Protein AF-A0A7C7GN44-F1 (afdb_monomer_lite)

Foldseek 3Di:
DVVVVVVVVVVVVLVVVVVVVVVVVVVVVVVVPPDDDDDPQQPVRVVCVVCVVLQVVLVVSQQPWDDDPPPDTFRPVLVVLLVLLQVLCVVVVNCCVVCVVVLVCQLVCVVPDPPDPFQFDDASVLLVLLLLVQQDAPCLVVLVVVLCVVLNLQLQVLLVVLLSSLSSLQLVQLLLQQVQWDQDPVSHIFGWQLRCLQPVLVVVDDVSNVVSNVVSVVLVVSVVSCCVHVRPPVRLVSVLCVQCVVQPNCPHPCNSVSVVSVVVVCVVVVVQPVVPSNSSSVVSSPPVVVVVVVVVVVVVVVCVVVVVCVVVSVVRNVCSCQACPDPLRGNVRSNSSSSVSSCSNSVRNSTPSSRSSSRHRDPRSSSD

Radius of gyration: 22.72 Å; chains: 1; bounding box: 59×62×61 Å

Structure (mmCIF, N/CA/C/O backbone):
data_AF-A0A7C7GN44-F1
#
_entry.id   AF-A0A7C7GN44-F1
#
loop_
_atom_site.group_PDB
_atom_site.id
_atom_site.type_symbol
_atom_site.label_atom_id
_atom_site.label_alt_id
_atom_site.label_comp_id
_atom_site.label_asym_id
_atom_site.label_entity_id
_atom_site.label_seq_id
_atom_site.pdbx_PDB_ins_code
_atom_site.Cartn_x
_atom_site.Cartn_y
_atom_site.Cartn_z
_atom_site.occupancy
_atom_site.B_iso_or_equiv
_atom_site.auth_seq_id
_atom_site.auth_comp_id
_atom_site.auth_asym_id
_atom_site.auth_atom_id
_atom_site.pdbx_PDB_model_num
ATOM 1 N N . MET A 1 1 ? -31.649 3.978 -16.253 1.00 40.19 1 MET A N 1
ATOM 2 C CA . MET A 1 1 ? -32.204 2.604 -16.303 1.00 40.19 1 MET A CA 1
ATOM 3 C C . MET A 1 1 ? -31.398 1.626 -17.181 1.00 40.19 1 MET A C 1
ATOM 5 O O . MET A 1 1 ? -31.503 0.434 -16.956 1.00 40.19 1 MET A O 1
ATOM 9 N N . SER A 1 2 ? -30.536 2.088 -18.106 1.00 43.53 2 SER A N 1
ATOM 10 C CA . SER A 1 2 ? -29.735 1.227 -19.014 1.00 43.53 2 SER A CA 1
ATOM 11 C C . SER A 1 2 ? -28.465 0.598 -18.393 1.00 43.53 2 SER A C 1
ATOM 13 O O . SER A 1 2 ? -28.102 -0.522 -18.731 1.00 43.53 2 SER A O 1
ATOM 15 N N . ILE A 1 3 ? -27.813 1.265 -17.431 1.00 35.34 3 ILE A N 1
ATOM 16 C CA . ILE A 1 3 ? -26.562 0.774 -16.810 1.00 35.34 3 ILE A CA 1
ATOM 17 C C . ILE A 1 3 ? -26.829 -0.309 -15.751 1.00 35.34 3 ILE A C 1
ATOM 19 O O . ILE A 1 3 ? -26.129 -1.312 -15.704 1.00 35.34 3 ILE A O 1
ATOM 23 N N . ILE A 1 4 ? -27.892 -0.162 -14.952 1.00 35.38 4 ILE A N 1
ATOM 24 C CA . ILE A 1 4 ? -28.262 -1.139 -13.913 1.00 35.38 4 ILE A CA 1
ATOM 25 C C . ILE A 1 4 ? -28.613 -2.494 -14.549 1.00 35.38 4 ILE A C 1
ATOM 27 O O . ILE A 1 4 ? -28.083 -3.507 -14.111 1.00 35.38 4 ILE A O 1
ATOM 31 N N . ASN A 1 5 ? -29.369 -2.507 -15.655 1.00 33.41 5 ASN A N 1
ATOM 32 C CA . ASN A 1 5 ? -29.713 -3.739 -16.380 1.00 33.41 5 ASN A CA 1
ATOM 33 C C . ASN A 1 5 ? -28.516 -4.417 -17.078 1.00 33.41 5 ASN A C 1
ATOM 35 O O . ASN A 1 5 ? -28.623 -5.582 -17.446 1.00 33.41 5 ASN A O 1
ATOM 39 N N . LYS A 1 6 ? -27.379 -3.722 -17.246 1.00 37.94 6 LYS A N 1
ATOM 40 C CA . LYS A 1 6 ? -26.124 -4.307 -17.753 1.00 37.94 6 LYS A CA 1
ATOM 41 C C . LYS A 1 6 ? -25.182 -4.781 -16.639 1.00 37.94 6 LYS A C 1
ATOM 43 O O . LYS A 1 6 ? -24.391 -5.684 -16.873 1.00 37.94 6 LYS A O 1
ATOM 48 N N . ILE A 1 7 ? -25.283 -4.218 -15.433 1.00 38.84 7 ILE A N 1
ATOM 49 C CA . ILE A 1 7 ? -24.457 -4.599 -14.272 1.00 38.84 7 ILE A CA 1
ATOM 50 C C . ILE A 1 7 ? -25.000 -5.856 -13.585 1.00 38.84 7 ILE A C 1
ATOM 52 O O . ILE A 1 7 ? -24.220 -6.692 -13.139 1.00 38.84 7 ILE A O 1
ATOM 56 N N . THR A 1 8 ? -26.323 -6.029 -13.528 1.00 36.66 8 THR A N 1
ATOM 57 C CA . THR A 1 8 ? -26.954 -7.211 -12.920 1.00 36.66 8 THR A CA 1
ATOM 58 C C . THR A 1 8 ? -26.452 -8.543 -13.506 1.00 36.66 8 THR A C 1
ATOM 60 O O . THR A 1 8 ? -26.056 -9.393 -12.714 1.00 36.66 8 THR A O 1
ATOM 63 N N . PRO A 1 9 ? -26.370 -8.752 -14.836 1.00 35.50 9 PRO A N 1
ATOM 64 C CA . PRO A 1 9 ? -25.863 -10.014 -15.381 1.00 35.50 9 PRO A CA 1
ATOM 65 C C . PRO A 1 9 ? -24.370 -10.250 -15.105 1.00 35.50 9 PRO A C 1
ATOM 67 O O . PRO A 1 9 ? -23.991 -11.387 -14.862 1.00 35.50 9 PRO A O 1
ATOM 70 N N . VAL A 1 10 ? -23.532 -9.207 -15.054 1.00 39.28 10 VAL A N 1
ATOM 71 C CA . VAL A 1 10 ? -22.099 -9.332 -14.702 1.00 39.28 10 VAL A CA 1
ATOM 72 C C . VAL A 1 10 ? -21.925 -9.697 -13.223 1.00 39.28 10 VAL A C 1
ATOM 74 O O . VAL A 1 10 ? -21.100 -10.534 -12.872 1.00 39.28 10 VAL A O 1
ATOM 77 N N . PHE A 1 11 ? -22.755 -9.113 -12.358 1.00 39.09 11 PHE A N 1
ATOM 78 C CA . PHE A 1 11 ? -22.796 -9.411 -10.928 1.00 39.09 11 PHE A CA 1
ATOM 79 C C . PHE A 1 11 ? -23.249 -10.855 -10.648 1.00 39.09 11 PHE A C 1
ATOM 81 O O . PHE A 1 11 ? -22.653 -11.543 -9.822 1.00 39.09 11 PHE A O 1
ATOM 88 N N . PHE A 1 12 ? -24.260 -11.343 -11.375 1.00 42.28 12 PHE A N 1
ATOM 89 C CA . PHE A 1 12 ? -24.691 -12.741 -11.292 1.00 42.28 12 PHE A CA 1
ATOM 90 C C . PHE A 1 12 ? -23.688 -13.706 -11.934 1.00 42.28 12 PHE A C 1
ATOM 92 O O . PHE A 1 12 ? -23.496 -14.789 -11.393 1.00 42.28 12 PHE A O 1
ATOM 99 N N . ALA A 1 13 ? -23.004 -13.316 -13.014 1.00 38.00 13 ALA A N 1
ATOM 100 C CA . ALA A 1 13 ? -21.953 -14.121 -13.637 1.00 38.00 13 ALA A CA 1
ATOM 101 C C . ALA A 1 13 ? -20.745 -14.320 -12.708 1.00 38.00 13 ALA A C 1
ATOM 103 O O . ALA A 1 13 ? -20.242 -15.432 -12.624 1.00 38.00 13 ALA A O 1
ATOM 104 N N . LEU A 1 14 ? -20.342 -13.287 -11.954 1.00 38.91 14 LEU A N 1
ATOM 105 C CA . LEU A 1 14 ? -19.298 -13.374 -10.920 1.00 38.91 14 LEU A CA 1
ATOM 106 C C . LEU A 1 14 ? -19.697 -14.280 -9.744 1.00 38.91 14 LEU A C 1
ATOM 108 O O . LEU A 1 14 ? -18.862 -14.995 -9.200 1.00 38.91 14 LEU A O 1
ATOM 112 N N . MET A 1 15 ? -20.975 -14.283 -9.350 1.00 42.16 15 MET A N 1
ATOM 113 C CA . MET A 1 15 ? -21.467 -15.225 -8.336 1.00 42.16 15 MET A CA 1
ATOM 114 C C . MET A 1 15 ? -21.546 -16.661 -8.867 1.00 42.16 15 MET A C 1
ATOM 116 O O . MET A 1 15 ? -21.217 -17.596 -8.141 1.00 42.16 15 MET A O 1
ATOM 120 N N . PHE A 1 16 ? -21.964 -16.845 -10.122 1.00 41.47 16 PHE A N 1
ATOM 121 C CA . PHE A 1 16 ? -22.055 -18.166 -10.745 1.00 41.47 16 PHE A CA 1
ATOM 122 C C . PHE A 1 16 ? -20.679 -18.764 -11.039 1.00 41.47 16 PHE A C 1
ATOM 124 O O . PHE A 1 16 ? -20.51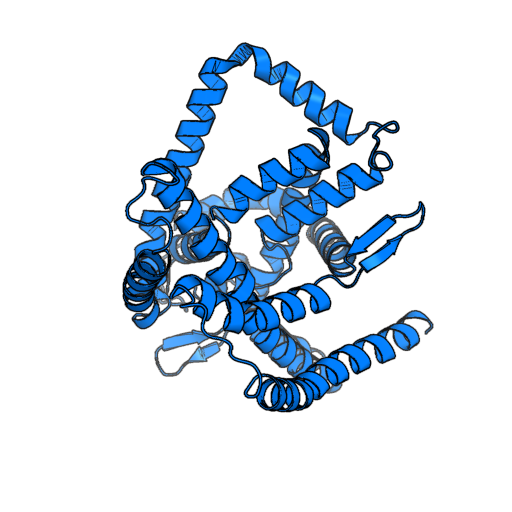0 -19.964 -10.867 1.00 41.47 16 PHE A O 1
ATOM 131 N N . SER A 1 17 ? -19.685 -17.953 -11.413 1.00 39.44 17 SER A N 1
ATOM 132 C CA . SER A 1 17 ? -18.311 -18.422 -11.606 1.00 39.44 17 SER A CA 1
ATOM 133 C C . SER A 1 17 ? -17.655 -18.838 -10.287 1.00 39.44 17 SER A C 1
ATOM 135 O O . SER A 1 17 ? -16.973 -19.857 -10.260 1.00 39.44 17 SER A O 1
ATOM 137 N N . LEU A 1 18 ? -17.940 -18.145 -9.175 1.00 36.34 18 LEU A N 1
ATOM 138 C CA . LEU A 1 18 ? -17.506 -18.569 -7.836 1.00 36.34 18 LEU A CA 1
ATOM 139 C C . LEU A 1 18 ? -18.189 -19.860 -7.345 1.00 36.34 18 LEU A C 1
ATOM 141 O O . LEU A 1 18 ? -17.570 -20.618 -6.604 1.00 36.34 18 LEU A O 1
ATOM 145 N N . LEU A 1 19 ? -19.442 -20.128 -7.734 1.00 37.81 19 LEU A N 1
ATOM 146 C CA . LEU A 1 19 ? -20.124 -21.397 -7.421 1.00 37.81 19 LEU A CA 1
ATOM 147 C C . LEU A 1 19 ? -19.726 -22.542 -8.368 1.00 37.81 19 LEU A C 1
ATOM 149 O O . LEU A 1 19 ? -19.652 -23.689 -7.938 1.00 37.81 19 LEU A O 1
ATOM 153 N N . ALA A 1 20 ? -19.435 -22.251 -9.636 1.00 36.69 20 ALA A N 1
ATOM 154 C CA . ALA A 1 20 ? -18.878 -23.224 -10.577 1.00 36.69 20 ALA A CA 1
ATOM 155 C C . ALA A 1 20 ? -17.452 -23.648 -10.176 1.00 36.69 20 ALA A C 1
ATOM 157 O O . ALA A 1 20 ? -17.034 -24.766 -10.454 1.00 36.69 20 ALA A O 1
ATOM 158 N N . PHE A 1 21 ? -16.734 -22.786 -9.450 1.00 37.69 21 PHE A N 1
ATOM 159 C CA . PHE A 1 21 ? -15.394 -23.043 -8.926 1.00 37.69 21 PHE A CA 1
ATOM 160 C C . PHE A 1 21 ? -15.330 -24.208 -7.926 1.00 37.69 21 PHE A C 1
ATOM 162 O O . PHE A 1 21 ? -14.347 -24.940 -7.892 1.00 37.69 21 PHE A O 1
ATOM 169 N N . THR A 1 22 ? -16.375 -24.421 -7.119 1.00 37.06 22 THR A N 1
ATOM 170 C CA . THR A 1 22 ? -16.390 -25.530 -6.146 1.00 37.06 22 THR A CA 1
ATOM 171 C C . THR A 1 22 ? -16.690 -26.878 -6.795 1.00 37.06 22 THR A C 1
ATOM 173 O O . THR A 1 22 ? -16.320 -27.914 -6.248 1.00 37.06 22 THR A O 1
ATOM 176 N N . THR A 1 23 ? -17.334 -26.871 -7.965 1.00 34.66 23 THR A N 1
ATOM 177 C CA . THR A 1 23 ? -17.690 -28.079 -8.722 1.00 34.66 23 THR A CA 1
ATOM 178 C C . THR A 1 23 ? -16.580 -28.476 -9.695 1.00 34.66 23 THR A C 1
ATOM 180 O O . THR A 1 23 ? -16.173 -29.636 -9.694 1.00 34.66 23 THR A O 1
ATOM 183 N N . SER A 1 24 ? -15.977 -27.521 -10.411 1.00 36.62 24 SER A N 1
ATOM 184 C CA . SER A 1 24 ? -14.860 -27.795 -11.327 1.00 36.62 24 SER A CA 1
ATOM 185 C C . SER A 1 24 ? -13.547 -28.141 -10.615 1.00 36.62 24 SER A C 1
ATOM 187 O O . SER A 1 24 ? -12.785 -28.967 -11.111 1.00 36.62 24 SER A O 1
ATOM 189 N N . ALA A 1 25 ? -13.295 -27.588 -9.420 1.00 34.47 25 ALA A N 1
ATOM 190 C CA . ALA A 1 25 ? -12.138 -27.969 -8.605 1.00 34.47 25 ALA A CA 1
ATOM 191 C C . ALA A 1 25 ? -12.210 -29.432 -8.125 1.00 34.47 25 ALA A C 1
ATOM 193 O O . ALA A 1 25 ? -11.176 -30.069 -7.948 1.00 34.47 25 ALA A O 1
ATOM 194 N N . SER A 1 26 ? -13.418 -29.984 -7.954 1.00 35.16 26 SER A N 1
ATOM 195 C CA . SER A 1 26 ? -13.623 -31.398 -7.606 1.00 35.16 26 SER A CA 1
ATOM 196 C C . SER A 1 26 ? -13.402 -32.334 -8.804 1.00 35.16 26 SER A C 1
ATOM 198 O O . SER A 1 26 ? -12.911 -33.452 -8.631 1.00 35.16 26 SER A O 1
ATOM 200 N N . GLU A 1 27 ? -13.757 -31.897 -10.014 1.00 34.72 27 GLU A N 1
ATOM 201 C CA . GLU A 1 27 ? -13.586 -32.668 -11.257 1.00 34.72 27 GLU A CA 1
ATOM 202 C C . GLU A 1 27 ? -12.130 -32.644 -11.755 1.00 34.72 27 GLU A C 1
ATOM 204 O O . GLU A 1 27 ? -11.593 -33.676 -12.152 1.00 34.72 27 GLU A O 1
ATOM 209 N N . ALA A 1 28 ? -11.432 -31.510 -11.630 1.00 36.00 28 ALA A N 1
ATOM 210 C CA . ALA A 1 28 ? -10.008 -31.414 -11.964 1.00 36.00 28 ALA A CA 1
ATOM 211 C C . ALA A 1 28 ? -9.128 -32.296 -11.052 1.00 36.00 28 ALA A C 1
ATOM 213 O O . ALA A 1 28 ? -8.169 -32.910 -11.516 1.00 36.00 28 ALA A O 1
ATOM 214 N N . LEU A 1 29 ? -9.496 -32.432 -9.769 1.00 36.59 29 LEU A N 1
ATOM 215 C CA . LEU A 1 29 ? -8.776 -33.275 -8.806 1.00 36.59 29 LEU A CA 1
ATOM 216 C C . LEU A 1 29 ? -8.880 -34.778 -9.127 1.00 36.59 29 LEU A C 1
ATOM 218 O O . LEU A 1 29 ? -7.994 -35.551 -8.766 1.00 36.59 29 LEU A O 1
ATOM 222 N N . SER A 1 30 ? -9.957 -35.203 -9.797 1.00 37.25 30 SER A N 1
ATOM 223 C CA . SER A 1 30 ? -10.204 -36.616 -10.115 1.00 37.25 30 SER A CA 1
ATOM 224 C C . SER A 1 30 ? -9.547 -37.060 -11.426 1.00 37.25 30 SER A C 1
ATOM 226 O O . SER A 1 30 ? -9.179 -38.225 -11.543 1.00 37.25 30 SER A O 1
ATOM 228 N N . GLN A 1 31 ? -9.308 -36.146 -12.372 1.00 36.28 31 GLN A N 1
ATOM 229 C CA . GLN A 1 31 ? -8.695 -36.466 -13.670 1.00 36.28 31 GLN A CA 1
ATOM 230 C C . GLN A 1 31 ? -7.156 -36.479 -13.661 1.00 36.28 31 GLN A C 1
ATOM 232 O O . GLN A 1 31 ? -6.540 -37.132 -14.499 1.00 36.28 31 GLN A O 1
ATOM 237 N N . GLN A 1 32 ? -6.516 -35.807 -12.701 1.00 38.44 32 GLN A N 1
ATOM 238 C CA . GLN A 1 32 ? -5.053 -35.656 -12.655 1.00 38.44 32 GLN A CA 1
ATOM 239 C C . GLN A 1 32 ? -4.325 -36.810 -11.931 1.00 38.44 32 GLN A C 1
ATOM 241 O O . GLN A 1 32 ? -3.100 -36.825 -11.860 1.00 38.44 32 GLN A O 1
ATOM 246 N N . THR A 1 33 ? -5.070 -37.796 -11.413 1.00 36.47 33 THR A N 1
ATOM 247 C CA . THR A 1 33 ? -4.513 -38.965 -10.702 1.00 36.47 33 THR A CA 1
ATOM 248 C C . THR A 1 33 ? -4.050 -40.086 -11.656 1.00 36.47 33 THR A C 1
ATOM 250 O O . THR A 1 33 ? -3.307 -40.965 -11.232 1.00 36.47 33 THR A O 1
ATOM 253 N N . GLU A 1 34 ? -4.420 -40.067 -12.946 1.00 34.84 34 GLU A N 1
ATOM 254 C CA . GLU A 1 34 ? -4.183 -41.201 -13.867 1.00 34.84 34 GLU A CA 1
ATOM 255 C C . GLU A 1 34 ? -2.941 -41.111 -14.777 1.00 34.84 34 GLU A C 1
ATOM 257 O O . GLU A 1 34 ? -2.638 -42.085 -15.463 1.00 34.84 34 GLU A O 1
ATOM 262 N N . SER A 1 35 ? -2.163 -40.023 -14.777 1.00 33.69 35 SER A N 1
ATOM 263 C CA . SER A 1 35 ? -0.959 -39.931 -15.625 1.00 33.69 35 SER A CA 1
ATOM 264 C C . SER A 1 35 ? 0.255 -39.392 -14.866 1.00 33.69 35 SER A C 1
ATOM 266 O O . SER A 1 35 ? 0.525 -38.191 -14.880 1.00 33.69 35 SER A O 1
ATOM 268 N N . ILE A 1 36 ? 0.995 -40.282 -14.204 1.00 40.34 36 ILE A N 1
ATOM 269 C CA . ILE A 1 36 ? 2.307 -39.978 -13.619 1.00 40.34 36 ILE A CA 1
ATOM 270 C C . ILE A 1 36 ? 3.324 -40.953 -14.219 1.00 40.34 36 ILE A C 1
ATOM 272 O O . ILE A 1 36 ? 3.467 -42.072 -13.735 1.00 40.34 36 ILE A O 1
ATOM 276 N N . ASP A 1 37 ? 4.023 -40.518 -15.268 1.00 36.72 37 ASP A N 1
ATOM 277 C CA . ASP A 1 37 ? 5.322 -41.087 -15.636 1.00 36.72 37 ASP A CA 1
ATOM 278 C C . ASP A 1 37 ? 6.408 -40.445 -14.751 1.00 36.72 37 ASP A C 1
ATOM 280 O O . ASP A 1 37 ? 6.394 -39.236 -14.500 1.00 36.72 37 ASP A O 1
ATOM 284 N N . GLU A 1 38 ? 7.334 -41.269 -14.248 1.00 40.25 38 GLU A N 1
ATOM 285 C CA . GLU A 1 38 ? 8.414 -40.902 -13.321 1.00 40.25 38 GLU A CA 1
ATOM 286 C C . GLU A 1 38 ? 9.407 -39.893 -13.929 1.00 40.25 38 GLU A C 1
ATOM 288 O O . GLU A 1 38 ? 10.463 -40.244 -14.454 1.00 40.25 38 GLU A O 1
ATOM 293 N N . VAL A 1 39 ? 9.121 -38.603 -13.770 1.00 43.91 39 VAL A N 1
ATOM 294 C CA . VAL A 1 39 ? 10.162 -37.588 -13.580 1.00 43.91 39 VAL A CA 1
ATOM 295 C C . VAL A 1 39 ? 10.184 -37.293 -12.087 1.00 43.91 39 VAL A C 1
ATOM 297 O O . VAL A 1 39 ? 9.150 -36.960 -11.507 1.00 43.91 39 VAL A O 1
ATOM 300 N N . VAL A 1 40 ? 11.342 -37.442 -11.438 1.00 46.69 40 VAL A N 1
ATOM 301 C CA . VAL A 1 40 ? 11.523 -37.025 -10.039 1.00 46.69 40 VAL A CA 1
ATOM 302 C C . VAL A 1 40 ? 11.395 -35.502 -9.997 1.00 46.69 40 VAL A C 1
ATOM 304 O O . VAL A 1 40 ? 12.377 -34.781 -10.146 1.00 46.69 40 VAL A O 1
ATOM 307 N N . LEU A 1 41 ? 10.160 -35.019 -9.868 1.00 54.44 41 LEU A N 1
ATOM 308 C CA . LEU A 1 41 ? 9.839 -33.606 -9.724 1.00 54.44 41 LEU A CA 1
ATOM 309 C C . LEU A 1 41 ? 10.577 -33.072 -8.497 1.00 54.44 41 LEU A C 1
ATOM 311 O O . LEU A 1 41 ? 10.505 -33.672 -7.414 1.00 54.44 41 LEU A O 1
ATOM 315 N N . SER A 1 42 ? 11.274 -31.945 -8.653 1.00 71.56 42 SER A N 1
ATOM 316 C CA . SER A 1 42 ? 11.828 -31.250 -7.497 1.00 71.56 42 SER A CA 1
ATOM 317 C C . SER A 1 42 ? 10.685 -30.853 -6.556 1.00 71.56 42 SER A C 1
ATOM 319 O O . SER A 1 42 ? 9.521 -30.760 -6.955 1.00 71.56 42 SER A O 1
ATOM 321 N N . ILE A 1 43 ? 10.988 -30.649 -5.272 1.00 75.88 43 ILE A N 1
ATOM 322 C CA . ILE A 1 43 ? 9.968 -30.202 -4.308 1.00 75.88 43 ILE A CA 1
ATOM 323 C C . ILE A 1 43 ? 9.316 -28.899 -4.800 1.00 75.88 43 ILE A C 1
ATOM 325 O O . ILE A 1 43 ? 8.103 -28.749 -4.667 1.00 75.88 43 ILE A O 1
ATOM 329 N N . ASP A 1 44 ? 10.098 -28.020 -5.432 1.00 73.12 44 ASP A N 1
ATOM 330 C CA . ASP A 1 44 ? 9.618 -26.776 -6.031 1.00 73.12 44 ASP A CA 1
ATOM 331 C C . ASP A 1 44 ? 8.633 -27.053 -7.190 1.00 73.12 44 ASP A C 1
ATOM 333 O O . ASP A 1 44 ? 7.538 -26.493 -7.189 1.00 73.12 44 ASP A O 1
ATOM 337 N N . ASP A 1 45 ? 8.940 -27.986 -8.104 1.00 75.56 45 ASP A N 1
ATOM 338 C CA . ASP A 1 45 ? 8.044 -28.347 -9.224 1.00 75.56 45 ASP A CA 1
ATOM 339 C C . ASP A 1 45 ? 6.719 -28.948 -8.734 1.00 75.56 45 ASP A C 1
ATOM 341 O O . ASP A 1 45 ? 5.643 -28.675 -9.274 1.00 75.56 45 ASP A O 1
ATOM 345 N N . ARG A 1 46 ? 6.776 -29.758 -7.668 1.00 75.12 46 ARG A N 1
ATOM 346 C CA . ARG A 1 46 ? 5.567 -30.305 -7.040 1.00 75.12 46 ARG A CA 1
ATOM 347 C C . ARG A 1 46 ? 4.721 -29.189 -6.444 1.00 75.12 46 ARG A C 1
ATOM 349 O O . ARG A 1 46 ? 3.515 -29.196 -6.656 1.00 75.12 46 ARG A O 1
ATOM 356 N N . ILE A 1 47 ? 5.324 -28.244 -5.722 1.00 72.56 47 ILE A N 1
ATOM 357 C CA . ILE A 1 47 ? 4.601 -27.105 -5.137 1.00 72.56 47 ILE A CA 1
ATOM 358 C C . ILE A 1 47 ? 3.955 -26.253 -6.235 1.00 72.56 47 ILE A C 1
ATOM 360 O O . ILE A 1 47 ? 2.771 -25.931 -6.118 1.00 72.56 47 ILE A O 1
ATOM 364 N N . GLU A 1 48 ? 4.688 -25.937 -7.304 1.00 74.44 48 GLU A N 1
ATOM 365 C CA . GLU A 1 48 ? 4.175 -25.118 -8.406 1.00 74.44 48 GLU A CA 1
ATOM 366 C C . GLU A 1 48 ? 2.934 -25.758 -9.044 1.00 74.44 48 GLU A C 1
ATOM 368 O O . GLU A 1 48 ? 1.907 -25.096 -9.182 1.00 74.44 48 GLU A O 1
ATOM 373 N N . SER A 1 49 ? 2.963 -27.075 -9.291 1.00 72.56 49 SER A N 1
ATOM 374 C CA . SER A 1 49 ? 1.833 -27.805 -9.890 1.00 72.56 49 SER A CA 1
ATOM 375 C C . SER A 1 49 ? 0.520 -27.712 -9.094 1.00 72.56 49 SER A C 1
ATOM 377 O O . SER A 1 49 ? -0.563 -27.732 -9.680 1.00 72.56 49 SER A O 1
ATOM 379 N N . TYR A 1 50 ? 0.593 -27.559 -7.765 1.00 73.44 50 TYR A N 1
ATOM 380 C CA . TYR A 1 50 ? -0.587 -27.369 -6.914 1.00 73.44 50 TYR A CA 1
ATOM 381 C C . TYR A 1 50 ? -1.045 -25.905 -6.842 1.00 73.44 50 TYR A C 1
ATOM 383 O O . TYR A 1 50 ? -2.227 -25.640 -6.617 1.00 73.44 50 TYR A O 1
ATOM 391 N N . MET A 1 51 ? -0.127 -24.949 -7.007 1.00 68.06 51 MET A N 1
ATOM 392 C CA . MET A 1 51 ? -0.389 -23.520 -6.795 1.00 68.06 51 MET A CA 1
ATOM 393 C C . MET A 1 51 ? -0.746 -22.769 -8.083 1.00 68.06 51 MET A C 1
ATOM 395 O O . MET A 1 51 ? -1.466 -21.765 -8.036 1.00 68.06 51 MET A O 1
ATOM 399 N N . GLU A 1 52 ? -0.281 -23.246 -9.233 1.00 70.12 52 GLU A N 1
ATOM 400 C CA . GLU A 1 52 ? -0.510 -22.622 -10.537 1.00 70.12 52 GLU A CA 1
ATOM 401 C C . GLU A 1 52 ? -2.009 -22.531 -10.906 1.00 70.12 52 GLU A C 1
ATOM 403 O O . GLU A 1 52 ? -2.464 -21.432 -11.247 1.00 70.12 52 GLU A O 1
ATOM 408 N N . PRO A 1 53 ? -2.844 -23.583 -10.734 1.00 68.88 53 PRO A N 1
ATOM 409 C CA . PRO A 1 53 ? -4.276 -23.499 -11.041 1.00 68.88 53 PRO A CA 1
ATOM 410 C C . PRO A 1 53 ? -5.007 -22.463 -10.177 1.00 68.88 53 PRO A C 1
ATOM 412 O O . PRO A 1 53 ? -5.876 -21.736 -10.659 1.00 68.88 53 PRO A O 1
ATOM 415 N N . VAL A 1 54 ? -4.622 -22.352 -8.901 1.00 61.16 54 VAL A N 1
ATOM 416 C CA . VAL A 1 54 ? -5.180 -21.365 -7.962 1.00 61.16 54 VAL A CA 1
ATOM 417 C C . VAL A 1 54 ? -4.807 -19.948 -8.397 1.00 61.16 54 VAL A C 1
ATOM 419 O O . VAL A 1 54 ? -5.642 -19.043 -8.371 1.00 61.16 54 VAL A O 1
ATOM 422 N N . THR A 1 55 ? -3.563 -19.756 -8.835 1.00 59.59 55 THR A N 1
ATOM 423 C CA . THR A 1 55 ? -3.036 -18.451 -9.250 1.00 59.59 55 THR A CA 1
ATOM 424 C C . THR A 1 55 ? -3.706 -17.948 -10.526 1.00 59.59 55 THR A C 1
ATOM 426 O O . THR A 1 55 ? -4.126 -16.790 -10.575 1.00 59.59 55 THR A O 1
ATOM 429 N N . ASN A 1 56 ? -3.863 -18.812 -11.532 1.00 60.06 56 ASN A N 1
ATOM 430 C CA . ASN A 1 56 ? -4.431 -18.434 -12.829 1.00 60.06 56 ASN A CA 1
ATOM 431 C C . ASN A 1 56 ? -5.893 -17.983 -12.712 1.00 60.06 56 ASN A C 1
ATOM 433 O O . ASN A 1 56 ? -6.274 -16.945 -13.250 1.00 60.06 56 ASN A O 1
ATOM 437 N N . VAL A 1 57 ? -6.687 -18.673 -11.893 1.00 57.16 57 VAL A N 1
ATOM 438 C CA . VAL A 1 57 ? -8.098 -18.318 -11.669 1.00 57.16 57 VAL A CA 1
ATOM 439 C C . VAL A 1 57 ? -8.228 -16.967 -10.956 1.00 57.16 57 VAL A C 1
ATOM 441 O O . VAL A 1 57 ? -9.092 -16.156 -11.299 1.00 57.16 57 VAL A O 1
ATOM 444 N N . ILE A 1 58 ? -7.351 -16.678 -9.989 1.00 54.31 58 ILE A N 1
ATOM 445 C CA . ILE A 1 58 ? -7.334 -15.374 -9.310 1.00 54.31 58 ILE A CA 1
ATOM 446 C C . ILE A 1 58 ? -7.027 -14.247 -10.311 1.00 54.31 58 ILE A C 1
ATOM 448 O O . ILE A 1 58 ? -7.655 -13.187 -10.247 1.00 54.31 58 ILE A O 1
ATOM 452 N N . MET A 1 59 ? -6.102 -14.466 -11.250 1.00 52.25 59 MET A N 1
ATOM 453 C CA . MET A 1 59 ? -5.745 -13.465 -12.262 1.00 52.25 59 MET A CA 1
ATOM 454 C C . MET A 1 59 ? -6.892 -13.208 -13.250 1.00 52.25 59 MET A C 1
ATOM 456 O O . MET A 1 59 ? -7.222 -12.047 -13.506 1.00 52.25 59 MET A O 1
ATOM 460 N N . ASP A 1 60 ? -7.563 -14.253 -13.731 1.00 56.34 60 ASP A N 1
ATOM 461 C CA . ASP A 1 60 ? -8.639 -14.120 -14.724 1.00 56.34 60 ASP A CA 1
ATOM 462 C C . ASP A 1 60 ? -9.863 -13.360 -14.187 1.00 56.34 60 ASP A C 1
ATOM 464 O O . ASP A 1 60 ? -10.492 -12.579 -14.904 1.00 56.34 60 ASP A O 1
ATOM 468 N N . VAL A 1 61 ? -10.187 -13.521 -12.900 1.00 54.47 61 VAL A N 1
ATOM 469 C CA . VAL A 1 61 ? -11.327 -12.832 -12.269 1.00 54.47 61 VAL A CA 1
ATOM 470 C C . VAL A 1 61 ? -11.021 -11.359 -11.966 1.00 54.47 61 VAL A C 1
ATOM 472 O O . VAL A 1 61 ? -11.906 -10.506 -12.072 1.00 54.47 61 VAL A O 1
ATOM 475 N N . ILE A 1 62 ? -9.781 -11.026 -11.592 1.00 54.91 62 ILE A N 1
ATOM 476 C CA . ILE A 1 62 ? -9.394 -9.655 -11.206 1.00 54.91 62 ILE A CA 1
ATOM 477 C C . ILE A 1 62 ? -9.289 -8.727 -12.424 1.00 54.91 62 ILE A C 1
ATOM 479 O O . ILE A 1 62 ? -9.578 -7.529 -12.321 1.00 54.91 62 ILE A O 1
ATOM 483 N N . PHE A 1 63 ? -8.900 -9.256 -13.585 1.00 57.38 63 PHE A N 1
ATOM 484 C CA . PHE A 1 63 ? -8.575 -8.456 -14.766 1.00 57.38 63 PHE A CA 1
ATOM 485 C C . PHE A 1 63 ? -9.657 -8.471 -15.845 1.00 57.38 63 PHE A C 1
ATOM 487 O O . PHE A 1 63 ? -9.339 -8.453 -17.030 1.00 57.38 63 PHE A O 1
ATOM 494 N N . VAL A 1 64 ? -10.935 -8.393 -15.458 1.00 66.81 64 VAL A N 1
ATOM 495 C CA . VAL A 1 64 ? -12.004 -8.123 -16.430 1.00 66.81 64 VAL A CA 1
ATOM 496 C C . VAL A 1 64 ? -11.743 -6.770 -17.098 1.00 66.81 64 VAL A C 1
ATOM 498 O O . VAL A 1 64 ? -11.858 -5.695 -16.488 1.00 66.81 64 VAL A O 1
ATOM 501 N N . THR A 1 65 ? -11.358 -6.828 -18.367 1.00 72.75 65 THR A N 1
ATOM 502 C CA . THR A 1 65 ? -11.101 -5.664 -19.197 1.00 72.75 65 THR A CA 1
ATOM 503 C C . THR A 1 65 ? -12.377 -5.199 -19.880 1.00 72.75 65 THR A C 1
ATOM 505 O O . THR A 1 65 ? -13.284 -5.968 -20.192 1.00 72.75 65 THR A O 1
ATOM 508 N N . ILE A 1 66 ? -12.462 -3.890 -20.093 1.00 73.31 66 ILE A N 1
ATOM 509 C CA . ILE A 1 66 ? -13.484 -3.282 -20.934 1.00 73.31 66 ILE A CA 1
ATOM 510 C C . ILE A 1 66 ? -12.772 -2.653 -22.127 1.00 73.31 66 ILE A C 1
ATOM 512 O O . ILE A 1 66 ? -11.778 -1.942 -21.923 1.00 73.31 66 ILE A O 1
ATOM 516 N N . PRO A 1 67 ? -13.277 -2.864 -23.356 1.00 74.31 67 PRO A N 1
ATOM 517 C CA . PRO A 1 67 ? -12.799 -2.130 -24.508 1.00 74.31 67 PRO A CA 1
ATOM 518 C C . PRO A 1 67 ? -13.169 -0.662 -24.316 1.00 74.31 67 PRO A C 1
ATOM 520 O O . PRO A 1 67 ? -14.335 -0.263 -24.366 1.00 74.31 67 PRO A O 1
ATOM 523 N N . ILE A 1 68 ? -12.155 0.154 -24.083 1.00 65.50 68 ILE A N 1
ATOM 524 C CA . ILE A 1 68 ? -12.248 1.578 -24.367 1.00 65.50 68 ILE A CA 1
ATOM 525 C C . ILE A 1 68 ? -11.897 1.709 -25.853 1.00 65.50 68 ILE A C 1
ATOM 527 O O . ILE A 1 68 ? -11.156 0.887 -26.381 1.00 65.50 68 ILE A O 1
ATOM 531 N N . GLY A 1 69 ? -12.455 2.665 -26.591 1.00 58.72 69 GLY A N 1
ATOM 532 C CA . GLY A 1 69 ? -12.133 2.810 -28.021 1.00 58.72 69 GLY A CA 1
ATOM 533 C C . GLY A 1 69 ? -10.616 2.858 -28.313 1.00 58.72 69 GLY A C 1
ATOM 534 O O . GLY A 1 69 ? -9.791 2.920 -27.404 1.00 58.72 69 GLY A O 1
ATOM 535 N N . PHE A 1 70 ? -10.235 2.883 -29.594 1.00 59.00 70 PHE A N 1
ATOM 536 C CA . PHE A 1 70 ? -8.825 2.894 -30.041 1.00 59.00 70 PHE A CA 1
ATOM 537 C C . PHE A 1 70 ? -8.078 1.549 -29.914 1.00 59.00 70 PHE A C 1
ATOM 539 O O . PHE A 1 70 ? -6.852 1.537 -29.834 1.00 59.00 70 PHE A O 1
ATOM 546 N N . GLY A 1 71 ? -8.799 0.420 -29.915 1.00 60.53 71 GLY A N 1
ATOM 547 C CA . GLY A 1 71 ? -8.194 -0.921 -29.924 1.00 60.53 71 GLY A CA 1
ATOM 548 C C . GLY A 1 71 ? -7.500 -1.300 -28.615 1.00 60.53 71 GLY A C 1
ATOM 549 O O . GLY A 1 71 ? -6.536 -2.061 -28.637 1.00 60.53 71 GLY A O 1
ATOM 550 N N . LYS A 1 72 ? -7.947 -0.740 -27.483 1.00 65.88 72 LYS A N 1
ATOM 551 C CA . LYS A 1 72 ? -7.323 -0.947 -26.176 1.00 65.88 72 LYS A CA 1
ATOM 552 C C . LYS A 1 72 ? -8.301 -1.402 -25.115 1.00 65.88 72 LYS A C 1
ATOM 554 O O . LYS A 1 72 ? -9.460 -1.007 -25.065 1.00 65.88 72 LYS A O 1
ATOM 559 N N . GLU A 1 73 ? -7.756 -2.164 -24.189 1.00 73.31 73 GLU A N 1
ATOM 560 C CA . GLU A 1 73 ? -8.478 -2.728 -23.070 1.00 73.31 73 GLU A CA 1
ATOM 561 C C . GLU A 1 73 ? -7.993 -2.114 -21.760 1.00 73.31 73 GLU A C 1
ATOM 563 O O . GLU A 1 73 ? -6.790 -1.989 -21.518 1.00 73.31 73 GLU A O 1
ATOM 568 N N . VAL A 1 74 ? -8.938 -1.710 -20.909 1.00 75.50 74 VAL A N 1
ATOM 569 C CA . VAL A 1 74 ? -8.641 -1.187 -19.571 1.00 75.50 74 VAL A CA 1
ATOM 570 C C . VAL A 1 74 ? -9.374 -2.015 -18.530 1.00 75.50 74 VAL A C 1
ATOM 572 O O . VAL A 1 74 ? -10.570 -2.259 -18.698 1.00 75.50 74 VAL A O 1
ATOM 575 N N . PRO A 1 75 ? -8.707 -2.414 -17.431 1.00 78.94 75 PRO A N 1
ATOM 576 C CA . PRO A 1 75 ? -9.389 -3.063 -16.320 1.00 78.94 75 PRO A CA 1
ATOM 577 C C . PRO A 1 75 ? -10.509 -2.165 -15.788 1.00 78.94 75 PRO A C 1
ATOM 579 O O . PRO A 1 75 ? -10.252 -1.023 -15.400 1.00 78.94 75 PRO A O 1
ATOM 582 N N . PHE A 1 76 ? -11.743 -2.671 -15.731 1.00 80.81 76 PHE A N 1
ATOM 583 C CA . PHE A 1 76 ? -12.897 -1.894 -15.251 1.00 80.81 76 PHE A CA 1
ATOM 584 C C . PHE A 1 76 ? -12.648 -1.277 -13.869 1.00 80.81 76 PHE A C 1
ATOM 586 O O . PHE A 1 76 ? -12.961 -0.109 -13.627 1.00 80.81 76 PHE A O 1
ATOM 593 N N . VAL A 1 77 ? -12.020 -2.059 -12.988 1.00 80.69 77 VAL A N 1
ATOM 594 C CA . VAL A 1 77 ? -11.643 -1.643 -11.635 1.00 80.69 77 VAL A CA 1
ATOM 595 C C . VAL A 1 77 ? -10.810 -0.362 -11.642 1.00 80.69 77 VAL A C 1
ATOM 597 O O . VAL A 1 77 ? -11.014 0.500 -10.796 1.00 80.69 77 VAL A O 1
ATOM 600 N N . LEU A 1 78 ? -9.937 -0.171 -12.634 1.00 83.38 78 LEU A N 1
ATOM 601 C CA . LEU A 1 78 ? -9.087 1.010 -12.713 1.00 83.38 78 LEU A CA 1
ATOM 602 C C . LEU A 1 78 ? -9.898 2.278 -12.983 1.00 83.38 78 LEU A C 1
ATOM 604 O O . LEU A 1 78 ? -9.666 3.305 -12.349 1.00 83.38 78 LEU A O 1
ATOM 608 N N . ILE A 1 79 ? -10.871 2.196 -13.894 1.00 84.69 79 ILE A N 1
ATOM 609 C CA . ILE A 1 79 ? -11.778 3.308 -14.205 1.00 84.69 79 ILE A CA 1
ATOM 610 C C . ILE A 1 79 ? -12.595 3.665 -12.961 1.00 84.69 79 ILE A C 1
ATOM 612 O O . ILE A 1 79 ? -12.741 4.841 -12.629 1.00 84.69 79 ILE A O 1
ATOM 616 N N . TRP A 1 80 ? -13.092 2.651 -12.252 1.00 87.88 80 TRP A N 1
ATOM 617 C CA . TRP A 1 80 ? -13.876 2.836 -11.035 1.00 87.88 80 TRP A CA 1
ATOM 618 C C . TRP A 1 80 ? -13.067 3.491 -9.907 1.00 87.88 80 TRP A C 1
ATOM 620 O O . TRP A 1 80 ? -13.523 4.466 -9.305 1.00 87.88 80 TRP A O 1
ATOM 630 N N . LEU A 1 81 ? -11.847 3.003 -9.658 1.00 89.06 81 LEU A N 1
ATOM 631 C CA . LEU A 1 81 ? -10.936 3.561 -8.655 1.00 89.06 81 LEU A CA 1
ATOM 632 C C . LEU A 1 81 ? -10.530 4.994 -8.999 1.00 89.06 81 LEU A C 1
ATOM 634 O O . LEU A 1 81 ? -10.555 5.863 -8.128 1.00 89.06 81 LEU A O 1
ATOM 638 N N . LEU A 1 82 ? -10.222 5.264 -10.270 1.00 88.62 82 LEU A N 1
ATOM 639 C CA . LEU A 1 82 ? -9.884 6.605 -10.736 1.00 88.62 82 LEU A CA 1
ATOM 640 C C . LEU A 1 82 ? -11.048 7.576 -10.543 1.00 88.62 82 LEU A C 1
ATOM 642 O O . LEU A 1 82 ? -10.863 8.669 -10.007 1.00 88.62 82 LEU A O 1
ATOM 646 N N . PHE A 1 83 ? -12.252 7.169 -10.942 1.00 91.50 83 PHE A N 1
ATOM 647 C CA . PHE A 1 83 ? -13.448 7.977 -10.746 1.00 91.50 83 PHE A CA 1
ATOM 648 C C . PHE A 1 83 ? -13.671 8.289 -9.263 1.00 91.50 83 PHE A C 1
ATOM 650 O O . PHE A 1 83 ? -13.891 9.448 -8.914 1.00 91.50 83 PHE A O 1
ATOM 657 N N . GLY A 1 84 ? -13.559 7.283 -8.389 1.00 92.12 84 GLY A N 1
ATOM 658 C CA . GLY A 1 84 ? -13.669 7.462 -6.942 1.00 92.12 84 GLY A CA 1
ATOM 659 C C . GLY A 1 84 ? -12.619 8.428 -6.392 1.00 92.12 84 GLY A C 1
ATOM 660 O O . GLY A 1 84 ? -12.970 9.373 -5.688 1.00 92.12 84 GLY A O 1
ATOM 661 N N . ALA A 1 85 ? -11.350 8.242 -6.759 1.00 92.25 85 ALA A N 1
ATOM 662 C CA . ALA A 1 85 ? -10.249 9.103 -6.336 1.00 92.25 85 ALA A CA 1
ATOM 663 C C . ALA A 1 85 ? -10.475 10.563 -6.753 1.00 92.25 85 ALA A C 1
ATOM 665 O O . ALA A 1 85 ? -10.446 11.453 -5.907 1.00 92.25 85 ALA A O 1
ATOM 666 N N . VAL A 1 86 ? -10.805 10.802 -8.027 1.00 94.00 86 VAL A N 1
ATOM 667 C CA . VAL A 1 86 ? -11.120 12.139 -8.550 1.00 94.00 86 VAL A CA 1
ATOM 668 C C . VAL A 1 86 ? -12.316 12.742 -7.818 1.00 94.00 86 VAL A C 1
ATOM 670 O O . VAL A 1 86 ? -12.223 13.857 -7.303 1.00 94.00 86 VAL A O 1
ATOM 673 N N . PHE A 1 87 ? -13.426 12.004 -7.724 1.00 95.50 87 PHE A N 1
ATOM 674 C CA . PHE A 1 87 ? -14.633 12.458 -7.037 1.00 95.50 87 PHE A CA 1
ATOM 675 C C . PHE A 1 87 ? -14.324 12.892 -5.601 1.00 95.50 87 PHE A C 1
ATOM 677 O O . PHE A 1 87 ? -14.704 13.988 -5.190 1.00 95.50 87 PHE A O 1
ATOM 684 N N . PHE A 1 88 ? -13.592 12.069 -4.855 1.00 95.06 88 PHE A N 1
ATOM 685 C CA . PHE A 1 88 ? -13.238 12.351 -3.473 1.00 95.06 88 PHE A CA 1
ATOM 686 C C . PHE A 1 88 ? -12.263 13.516 -3.328 1.00 95.06 88 PHE A C 1
ATOM 688 O O . PHE A 1 88 ? -12.468 14.357 -2.452 1.00 95.06 88 PHE A O 1
ATOM 695 N N . THR A 1 89 ? -11.260 13.631 -4.198 1.00 94.88 89 THR A N 1
ATOM 696 C CA . THR A 1 89 ? -10.347 14.779 -4.189 1.00 94.88 89 THR A CA 1
ATOM 697 C C . THR A 1 89 ? -11.108 16.096 -4.343 1.00 94.88 89 THR A C 1
ATOM 699 O O . THR A 1 89 ? -10.881 17.024 -3.564 1.00 94.88 89 THR A O 1
ATOM 702 N N . PHE A 1 90 ? -12.056 16.180 -5.281 1.00 95.56 90 PHE A N 1
ATOM 703 C CA . PHE A 1 90 ? -12.851 17.397 -5.480 1.00 95.56 90 PHE A CA 1
ATOM 704 C C . PHE A 1 90 ? -13.898 17.611 -4.382 1.00 95.56 90 PHE A C 1
ATOM 706 O O . PHE A 1 90 ? -14.017 18.723 -3.863 1.00 95.56 90 PHE A O 1
ATOM 713 N N . TYR A 1 91 ? -14.623 16.564 -3.980 1.00 95.75 91 TYR A N 1
ATOM 714 C CA . TYR A 1 91 ? -15.654 16.652 -2.941 1.00 95.75 91 TYR A CA 1
ATOM 715 C C . TYR A 1 91 ? -15.075 17.127 -1.599 1.00 95.75 91 TYR A C 1
ATOM 717 O O . TYR A 1 91 ? -15.663 17.979 -0.932 1.00 95.75 91 TYR A O 1
ATOM 725 N N . PHE A 1 92 ? -13.885 16.639 -1.234 1.00 93.44 92 PHE A N 1
ATOM 726 C CA . PHE A 1 92 ? -13.168 17.049 -0.022 1.00 93.44 92 PHE A CA 1
ATOM 727 C C . PHE A 1 92 ? -12.212 18.231 -0.241 1.00 93.44 92 PHE A C 1
ATOM 729 O O . PHE A 1 92 ? -11.396 18.524 0.630 1.00 93.44 92 PHE A O 1
ATOM 736 N N . LYS A 1 93 ? -12.319 18.943 -1.374 1.00 94.62 93 LYS A N 1
ATOM 737 C CA . LYS A 1 93 ? -11.572 20.180 -1.661 1.00 94.62 93 LYS A CA 1
ATOM 738 C C . LYS A 1 93 ? -10.056 20.031 -1.457 1.00 94.62 93 LYS A C 1
ATOM 740 O O . LYS A 1 93 ? -9.428 20.866 -0.811 1.00 94.62 93 LYS A O 1
ATOM 745 N N . PHE A 1 94 ? -9.476 18.964 -2.010 1.00 93.25 94 PHE A N 1
ATOM 746 C CA . PHE A 1 94 ? -8.041 18.666 -1.940 1.00 93.25 94 PHE A CA 1
ATOM 747 C C . PHE A 1 94 ? -7.506 18.510 -0.502 1.00 93.25 94 PHE A C 1
ATOM 749 O O . PHE A 1 94 ? -6.391 18.938 -0.196 1.00 93.25 94 PHE A O 1
ATOM 756 N N . ILE A 1 95 ? -8.280 17.857 0.377 1.00 91.06 95 ILE A N 1
ATOM 757 C CA . ILE A 1 95 ? -7.906 17.602 1.782 1.00 91.06 95 ILE A CA 1
ATOM 758 C C . ILE A 1 95 ? -6.527 16.952 1.941 1.00 91.06 95 ILE A C 1
ATOM 760 O O . ILE A 1 95 ? -5.797 17.269 2.873 1.00 91.06 95 ILE A O 1
ATOM 764 N N . SER A 1 96 ? -6.123 16.093 1.002 1.00 88.44 96 SER A N 1
ATOM 765 C CA . SER A 1 96 ? -4.817 15.428 1.035 1.00 88.44 96 SER A CA 1
ATOM 766 C C . SER A 1 96 ? -3.637 16.403 0.928 1.00 88.44 96 SER A C 1
ATOM 768 O O . SER A 1 96 ? -2.548 16.087 1.392 1.00 88.44 96 SER A O 1
ATOM 770 N N . ILE A 1 97 ? -3.849 17.589 0.346 1.00 91.38 97 ILE A N 1
ATOM 771 C CA . ILE A 1 97 ? -2.838 18.651 0.252 1.00 91.38 97 ILE A CA 1
ATOM 772 C C . ILE A 1 97 ? -2.943 19.576 1.469 1.00 91.38 97 ILE A C 1
ATOM 774 O O . ILE A 1 97 ? -1.947 19.826 2.145 1.00 91.38 97 ILE A O 1
ATOM 778 N N . SER A 1 98 ? -4.147 20.066 1.781 1.00 90.69 98 SER A N 1
ATOM 779 C CA . SER A 1 98 ? -4.348 21.035 2.870 1.00 90.69 98 SER A CA 1
ATOM 780 C C . SER A 1 98 ? -4.138 20.432 4.265 1.00 90.69 98 SER A C 1
ATOM 782 O O . SER A 1 98 ? -3.638 21.110 5.161 1.00 90.69 98 SER A O 1
ATOM 784 N N . GLY A 1 99 ? -4.461 19.149 4.444 1.00 90.31 99 GLY A N 1
ATOM 785 C CA . GLY A 1 99 ? -4.299 18.397 5.688 1.00 90.31 99 GLY A CA 1
ATOM 786 C C . GLY A 1 99 ? -2.921 17.757 5.877 1.00 90.31 99 GLY A C 1
ATOM 787 O O . GLY A 1 99 ? -2.656 17.226 6.952 1.00 90.31 99 GLY A O 1
ATOM 788 N N . PHE A 1 100 ? -2.020 17.823 4.888 1.00 91.69 100 PHE A N 1
ATOM 789 C CA . PHE A 1 100 ? -0.750 17.081 4.911 1.00 91.69 100 PHE A CA 1
ATOM 790 C C . PHE A 1 100 ? 0.104 17.385 6.151 1.00 91.69 100 PHE A C 1
ATOM 792 O O . PHE A 1 100 ? 0.577 16.479 6.833 1.00 91.69 100 PHE A O 1
ATOM 799 N N . LYS A 1 101 ? 0.255 18.669 6.503 1.00 93.19 101 LYS A N 1
ATOM 800 C CA . LYS A 1 101 ? 1.010 19.073 7.701 1.00 93.19 101 LYS A CA 1
ATOM 801 C C . LYS A 1 101 ? 0.374 18.538 8.987 1.00 93.19 101 LYS A C 1
ATOM 803 O O . LYS A 1 101 ? 1.093 18.115 9.887 1.00 93.19 101 LYS A O 1
ATOM 808 N N . HIS A 1 102 ? -0.956 18.558 9.065 1.00 93.00 102 HIS A N 1
ATOM 809 C CA . HIS A 1 102 ? -1.684 18.036 10.218 1.00 93.00 102 HIS A CA 1
ATOM 810 C C . HIS A 1 102 ? -1.512 16.518 10.340 1.00 93.00 102 HIS A C 1
ATOM 812 O O . HIS A 1 102 ? -1.216 16.041 11.428 1.00 93.00 102 HIS A O 1
ATOM 818 N N . ALA A 1 103 ? -1.574 15.780 9.228 1.00 92.69 103 ALA A N 1
ATOM 819 C CA . ALA A 1 103 ? -1.338 14.337 9.213 1.00 92.69 103 ALA A CA 1
ATOM 820 C C . ALA A 1 103 ? 0.058 13.968 9.751 1.00 92.69 103 ALA A C 1
ATOM 822 O O . ALA A 1 103 ? 0.192 13.042 10.545 1.00 92.69 103 ALA A O 1
ATOM 823 N N . ILE A 1 104 ? 1.101 14.732 9.396 1.00 94.06 104 ILE A N 1
ATOM 824 C CA . ILE A 1 104 ? 2.448 14.532 9.958 1.00 94.06 104 ILE A CA 1
ATOM 825 C C . ILE A 1 104 ? 2.473 14.776 11.473 1.00 94.06 104 ILE A C 1
ATOM 827 O O . ILE A 1 104 ? 3.129 14.031 12.200 1.00 94.06 104 ILE A O 1
ATOM 831 N N . ASP A 1 105 ? 1.781 15.807 11.956 1.00 93.75 105 ASP A N 1
ATOM 832 C CA . ASP A 1 105 ? 1.677 16.093 13.389 1.00 93.75 105 ASP A CA 1
ATOM 833 C C . ASP A 1 105 ? 0.924 14.974 14.144 1.00 93.75 105 ASP A C 1
ATOM 835 O O . ASP A 1 105 ? 1.362 14.585 15.229 1.00 93.75 105 ASP A O 1
ATOM 839 N N . VAL A 1 106 ? -0.141 14.411 13.558 1.00 92.56 106 VAL A N 1
ATOM 840 C CA . VAL A 1 106 ? -0.875 13.252 14.108 1.00 92.56 106 VAL A CA 1
ATOM 841 C C . VAL A 1 106 ? 0.023 12.019 14.181 1.00 92.56 106 VAL A C 1
ATOM 843 O O . VAL A 1 106 ? 0.167 11.423 15.242 1.00 92.56 106 VAL A O 1
ATOM 846 N N . VAL A 1 107 ? 0.710 11.671 13.091 1.00 92.06 107 VAL A N 1
ATOM 847 C CA . VAL A 1 107 ? 1.604 10.499 13.048 1.00 92.06 107 VAL A CA 1
ATOM 848 C C . VAL A 1 107 ? 2.762 10.622 14.043 1.00 92.06 107 VAL A C 1
ATOM 850 O O . VAL A 1 107 ? 3.212 9.619 14.592 1.00 92.06 107 VAL A O 1
ATOM 853 N N . LYS A 1 108 ? 3.237 11.843 14.315 1.00 91.19 108 LYS A N 1
ATOM 854 C CA . LYS A 1 108 ? 4.255 12.113 15.346 1.00 91.19 108 LYS A CA 1
ATOM 855 C C . LYS A 1 108 ? 3.735 11.967 16.781 1.00 91.19 108 LYS A C 1
ATOM 857 O O . LYS A 1 108 ? 4.527 12.107 17.710 1.00 91.19 108 LYS A O 1
ATOM 862 N N . GLY A 1 109 ? 2.437 11.737 16.964 1.00 87.50 109 GLY A N 1
ATOM 863 C CA . GLY A 1 109 ? 1.788 11.651 18.266 1.00 87.50 109 GLY A CA 1
ATOM 864 C C . GLY A 1 109 ? 1.660 13.000 18.971 1.00 87.50 109 GLY A C 1
ATOM 865 O O . GLY A 1 109 ? 1.551 13.055 20.191 1.00 87.50 109 GLY A O 1
ATOM 866 N N . LYS A 1 110 ? 1.700 14.121 18.234 1.00 88.31 110 LYS A N 1
ATOM 867 C CA . LYS A 1 110 ? 1.623 15.470 18.826 1.00 88.31 110 LYS A CA 1
ATOM 868 C C . LYS A 1 110 ? 0.291 15.726 19.537 1.00 88.31 110 LYS A C 1
ATOM 870 O O . LYS A 1 110 ? 0.236 16.559 20.439 1.00 88.31 110 LYS A O 1
ATOM 875 N N . PHE A 1 111 ? -0.767 15.055 19.092 1.00 85.12 111 PHE A N 1
ATOM 876 C CA . PHE A 1 111 ? -2.116 15.177 19.640 1.00 85.12 111 PHE A CA 1
ATOM 877 C C . PHE A 1 111 ? -2.488 14.019 20.575 1.00 85.12 111 PHE A C 1
ATOM 879 O O . PHE A 1 111 ? -3.561 14.057 21.175 1.00 85.12 111 PHE A O 1
ATOM 886 N N . ASP A 1 112 ? -1.597 13.039 20.740 1.00 82.69 112 ASP A N 1
ATOM 887 C CA . ASP A 1 112 ? -1.818 11.887 21.604 1.00 82.69 112 ASP A CA 1
ATOM 888 C C . ASP A 1 112 ? -1.740 12.356 23.062 1.00 82.69 112 ASP A C 1
ATOM 890 O O . ASP A 1 112 ? -0.732 12.914 23.506 1.00 82.69 112 ASP A O 1
ATOM 894 N N . ASP A 1 113 ? -2.805 12.129 23.830 1.00 77.44 113 ASP A N 1
ATOM 895 C CA . ASP A 1 113 ? -2.824 12.416 25.264 1.00 77.44 113 ASP A CA 1
ATOM 896 C C . ASP A 1 113 ? -2.672 11.103 26.048 1.00 77.44 113 ASP A C 1
ATOM 898 O O . ASP A 1 113 ? -3.629 10.326 26.125 1.00 77.44 113 ASP A O 1
ATOM 902 N N . PRO A 1 114 ? -1.520 10.851 26.703 1.00 71.94 114 PRO A N 1
ATOM 903 C CA . PRO A 1 114 ? -1.290 9.625 27.469 1.00 71.94 114 PRO A CA 1
ATOM 904 C C . PRO A 1 114 ? -2.285 9.421 28.618 1.00 71.94 114 PRO A C 1
ATOM 906 O O . PRO A 1 114 ? -2.409 8.312 29.139 1.00 71.94 114 PRO A O 1
ATOM 909 N N . LYS A 1 115 ? -2.968 10.489 29.054 1.00 71.56 115 LYS A N 1
ATOM 910 C CA . LYS A 1 115 ? -3.964 10.452 30.131 1.00 71.56 115 LYS A CA 1
ATOM 911 C C . LYS A 1 115 ? -5.366 10.137 29.615 1.00 71.56 115 LYS A C 1
ATOM 913 O O . LYS A 1 115 ? -6.225 9.755 30.413 1.00 71.56 115 LYS A O 1
ATOM 918 N N . LYS A 1 116 ? -5.619 10.271 28.309 1.00 76.44 116 LYS A N 1
ATOM 919 C CA . LYS A 1 116 ? -6.891 9.880 27.698 1.00 76.44 116 LYS A CA 1
ATOM 920 C C . LYS A 1 116 ? -6.835 8.416 27.294 1.00 76.44 116 LYS A C 1
ATOM 922 O O . LYS A 1 116 ? -5.958 7.970 26.562 1.00 76.44 116 LYS A O 1
ATOM 927 N N . LYS A 1 117 ? -7.819 7.648 27.757 1.00 73.75 117 LYS A N 1
ATOM 928 C CA . LYS A 1 117 ? -7.995 6.260 27.334 1.00 73.75 117 LYS A CA 1
ATOM 929 C C . LYS A 1 117 ? -8.709 6.238 25.984 1.00 73.75 117 LYS A C 1
ATOM 931 O O . LYS A 1 117 ? -9.931 6.123 25.918 1.00 73.75 117 LYS A O 1
ATOM 936 N N . GLU A 1 118 ? -7.943 6.415 24.917 1.00 81.31 118 GLU A N 1
ATOM 937 C CA . GLU A 1 118 ? -8.461 6.344 23.552 1.00 81.31 118 GLU A CA 1
ATOM 938 C C . GLU A 1 118 ? -8.661 4.897 23.103 1.00 81.31 118 GLU A C 1
ATOM 940 O O . GLU A 1 118 ? -7.915 3.991 23.484 1.00 81.31 118 GLU A O 1
ATOM 945 N N . GLN A 1 119 ? -9.712 4.675 22.315 1.00 82.06 119 GLN A N 1
ATOM 946 C CA . GLN A 1 119 ? -10.066 3.351 21.808 1.00 82.06 119 GLN A CA 1
ATOM 947 C C . GLN A 1 119 ? -9.102 2.953 20.687 1.00 82.06 119 GLN A C 1
ATOM 949 O O . GLN A 1 119 ? -8.885 3.747 19.773 1.00 82.06 119 GLN A O 1
ATOM 954 N N . GLY A 1 120 ? -8.562 1.734 20.728 1.00 87.75 120 GLY A N 1
ATOM 955 C CA . GLY A 1 120 ? -7.604 1.234 19.740 1.00 87.75 120 GLY A CA 1
ATOM 956 C C . GLY A 1 120 ? -6.513 0.361 20.354 1.00 87.75 120 GLY A C 1
ATOM 957 O O . GLY A 1 120 ? -6.344 0.293 21.574 1.00 87.75 120 GLY A O 1
ATOM 958 N N . GLU A 1 121 ? -5.739 -0.292 19.497 1.00 91.94 121 GLU A N 1
ATOM 959 C CA . GLU A 1 121 ? -4.696 -1.238 19.893 1.00 91.94 121 GLU A CA 1
ATOM 960 C C . GLU A 1 121 ? -3.288 -0.671 19.729 1.00 91.94 121 GLU A C 1
ATOM 962 O O . GLU A 1 121 ? -2.419 -0.954 20.558 1.00 91.94 121 GLU A O 1
ATOM 967 N N . VAL A 1 122 ? -3.081 0.163 18.708 1.00 93.56 122 VAL A N 1
ATOM 968 C CA . VAL A 1 122 ? -1.762 0.640 18.264 1.00 93.56 122 VAL A CA 1
ATOM 969 C C . VAL A 1 122 ? -1.748 2.163 18.089 1.00 93.56 122 VAL A C 1
ATOM 971 O O . VAL A 1 122 ? -2.804 2.778 17.975 1.00 93.56 122 VAL A O 1
ATOM 974 N N . SER A 1 123 ? -0.574 2.799 18.114 1.00 94.50 123 SER A N 1
ATOM 975 C CA . SER A 1 123 ? -0.467 4.245 17.839 1.00 94.50 123 SER A CA 1
ATOM 976 C C . SER A 1 123 ? -0.704 4.572 16.359 1.00 94.50 123 SER A C 1
ATOM 978 O O . SER A 1 123 ? -0.618 3.686 15.508 1.00 94.50 123 SER A O 1
ATOM 980 N N . HIS A 1 124 ? -0.921 5.850 16.034 1.00 94.19 124 HIS A N 1
ATOM 981 C CA . HIS A 1 124 ? -1.018 6.333 14.648 1.00 94.19 124 HIS A CA 1
ATOM 982 C C . HIS A 1 124 ? 0.200 5.935 13.798 1.00 94.19 124 HIS A C 1
ATOM 984 O O . HIS A 1 124 ? 0.067 5.414 12.692 1.00 94.19 124 HIS A O 1
ATOM 990 N N . PHE A 1 125 ? 1.413 6.099 14.336 1.00 94.94 125 PHE A N 1
ATOM 991 C CA . PHE A 1 125 ? 2.643 5.673 13.660 1.00 94.94 125 PHE A CA 1
ATOM 992 C C . PHE A 1 125 ? 2.705 4.157 13.437 1.00 94.94 125 PHE A C 1
ATOM 994 O O . PHE A 1 125 ? 3.144 3.685 12.387 1.00 94.94 125 PHE A O 1
ATOM 1001 N N . GLN A 1 126 ? 2.257 3.377 14.416 1.00 96.06 126 GLN A N 1
ATOM 1002 C CA . GLN A 1 126 ? 2.224 1.923 14.310 1.00 96.06 126 GLN A CA 1
ATOM 1003 C C . GLN A 1 126 ? 1.190 1.441 13.289 1.00 96.06 126 GLN A C 1
ATOM 1005 O O . GLN A 1 126 ? 1.489 0.540 12.510 1.00 96.06 126 GLN A O 1
ATOM 1010 N N . ALA A 1 127 ? 0.015 2.069 13.235 1.00 95.12 127 ALA A N 1
ATOM 1011 C CA . ALA A 1 127 ? -0.984 1.805 12.207 1.00 95.12 127 ALA A CA 1
ATOM 1012 C C . ALA A 1 127 ? -0.452 2.149 10.806 1.00 95.12 127 ALA A C 1
ATOM 1014 O O . ALA A 1 127 ? -0.532 1.321 9.896 1.00 95.12 127 ALA A O 1
ATOM 1015 N N . LEU A 1 128 ? 0.189 3.317 10.656 1.00 94.88 128 LEU A N 1
ATOM 1016 C CA . LEU A 1 128 ? 0.825 3.738 9.407 1.00 94.88 128 LEU A CA 1
ATOM 1017 C C . LEU A 1 128 ? 1.919 2.760 8.963 1.00 94.88 128 LEU A C 1
ATOM 1019 O O . LEU A 1 128 ? 1.938 2.347 7.808 1.00 94.88 128 LEU A O 1
ATOM 1023 N N . THR A 1 129 ? 2.835 2.380 9.855 1.00 95.88 129 THR A N 1
ATOM 1024 C CA . THR A 1 129 ? 3.920 1.447 9.508 1.00 95.88 129 THR A CA 1
ATOM 1025 C C . THR A 1 129 ? 3.396 0.043 9.222 1.00 95.88 129 THR A C 1
ATOM 1027 O O . THR A 1 129 ? 3.891 -0.595 8.297 1.00 95.88 129 THR A O 1
ATOM 1030 N N . ALA A 1 130 ? 2.354 -0.421 9.916 1.00 94.69 130 ALA A N 1
ATOM 1031 C CA . ALA A 1 130 ? 1.690 -1.680 9.588 1.00 94.69 130 ALA A CA 1
ATOM 1032 C C . ALA A 1 130 ? 1.055 -1.636 8.184 1.00 94.69 130 ALA A C 1
ATOM 1034 O O . ALA A 1 130 ? 1.309 -2.526 7.373 1.00 94.69 130 ALA A O 1
ATOM 1035 N N . ALA A 1 131 ? 0.318 -0.574 7.842 1.00 92.56 131 ALA A N 1
ATOM 1036 C CA . ALA A 1 131 ? -0.258 -0.402 6.505 1.00 92.56 131 ALA A CA 1
ATOM 1037 C C . ALA A 1 131 ? 0.818 -0.252 5.407 1.00 92.56 131 ALA A C 1
ATOM 1039 O O . ALA A 1 131 ? 0.694 -0.807 4.312 1.00 92.56 131 ALA A O 1
ATOM 1040 N N . LEU A 1 132 ? 1.909 0.464 5.699 1.00 91.44 132 LEU A N 1
ATOM 1041 C CA . LEU A 1 132 ? 3.049 0.601 4.791 1.00 91.44 132 LEU A CA 1
ATOM 1042 C C . LEU A 1 132 ? 3.782 -0.725 4.584 1.00 91.44 132 LEU A C 1
ATOM 1044 O O . LEU A 1 132 ? 4.242 -0.978 3.478 1.00 91.44 132 LEU A O 1
ATOM 1048 N N . SER A 1 133 ? 3.850 -1.594 5.595 1.00 90.38 133 SER A N 1
ATOM 1049 C CA . SER A 1 133 ? 4.498 -2.905 5.450 1.00 90.38 133 SER A CA 1
ATOM 1050 C C . SER A 1 133 ? 3.809 -3.806 4.422 1.00 90.38 133 SER A C 1
ATOM 1052 O O . SER A 1 133 ? 4.485 -4.561 3.733 1.00 90.38 133 SER A O 1
ATOM 1054 N N . GLY A 1 134 ? 2.482 -3.697 4.282 1.00 85.50 134 GLY A N 1
ATOM 1055 C CA . GLY A 1 134 ? 1.727 -4.435 3.267 1.00 85.50 134 GLY A CA 1
ATOM 1056 C C . GLY A 1 134 ? 1.815 -3.814 1.873 1.00 85.50 134 GLY A C 1
ATOM 1057 O O . GLY A 1 134 ? 1.768 -4.527 0.878 1.00 85.50 134 GLY A O 1
ATOM 1058 N N . THR A 1 135 ? 1.984 -2.491 1.796 1.00 83.50 135 THR A N 1
ATOM 1059 C CA . THR A 1 135 ? 1.957 -1.752 0.523 1.00 83.50 135 THR A CA 1
ATOM 1060 C C . THR A 1 135 ? 3.336 -1.458 -0.052 1.00 83.50 135 THR A C 1
ATOM 1062 O O . THR A 1 135 ? 3.430 -1.130 -1.226 1.00 83.50 135 THR A O 1
ATOM 1065 N N . VAL A 1 136 ? 4.415 -1.560 0.727 1.00 83.19 136 VAL A N 1
ATOM 1066 C CA . VAL A 1 136 ? 5.792 -1.326 0.271 1.00 83.19 136 VAL A CA 1
ATOM 1067 C C . VAL A 1 136 ? 6.544 -2.652 0.252 1.00 83.19 136 VAL A C 1
ATOM 1069 O O . VAL A 1 136 ? 6.975 -3.142 1.289 1.00 83.19 136 VAL A O 1
ATOM 1072 N N . GLY A 1 137 ? 6.742 -3.215 -0.941 1.00 79.50 137 GLY A N 1
ATOM 1073 C CA . GLY A 1 137 ? 7.496 -4.459 -1.119 1.00 79.50 137 GLY A CA 1
ATOM 1074 C C . GLY A 1 137 ? 8.373 -4.477 -2.368 1.00 79.50 137 GLY A C 1
ATOM 1075 O O . GLY A 1 137 ? 8.394 -3.530 -3.157 1.00 79.50 137 GLY A O 1
ATOM 1076 N N . VAL A 1 138 ? 9.073 -5.594 -2.584 1.00 71.44 138 VAL A N 1
ATOM 1077 C CA . VAL A 1 138 ? 9.895 -5.820 -3.792 1.00 71.44 138 VAL A CA 1
ATOM 1078 C C . VAL A 1 138 ? 9.036 -5.694 -5.051 1.00 71.44 138 VAL A C 1
ATOM 1080 O O . VAL A 1 138 ? 9.457 -5.083 -6.038 1.00 71.44 138 VAL A O 1
ATOM 1083 N N . GLY A 1 139 ? 7.785 -6.165 -4.972 1.00 67.38 139 GLY A N 1
ATOM 1084 C CA . GLY A 1 139 ? 6.785 -5.985 -6.016 1.00 67.38 139 GLY A CA 1
ATOM 1085 C C . GLY A 1 139 ? 6.595 -4.523 -6.426 1.00 67.38 139 GLY A C 1
ATOM 1086 O O . GLY A 1 139 ? 6.414 -4.272 -7.617 1.00 67.38 139 GLY A O 1
ATOM 1087 N N . ASN A 1 140 ? 6.705 -3.556 -5.500 1.00 77.62 140 ASN A N 1
ATOM 1088 C CA . ASN A 1 140 ? 6.573 -2.115 -5.758 1.00 77.62 140 ASN A CA 1
ATOM 1089 C C . ASN A 1 140 ? 7.743 -1.559 -6.570 1.00 77.62 140 ASN A C 1
ATOM 1091 O O . ASN A 1 140 ? 7.519 -0.797 -7.510 1.00 77.62 140 ASN A O 1
ATOM 1095 N N . ILE A 1 141 ? 8.962 -1.985 -6.252 1.00 78.81 141 ILE A N 1
ATOM 1096 C CA . ILE A 1 141 ? 10.184 -1.539 -6.929 1.00 78.81 141 ILE A CA 1
ATOM 1097 C C . ILE A 1 141 ? 10.227 -2.122 -8.347 1.00 78.81 141 ILE A C 1
ATOM 1099 O O . ILE A 1 141 ? 10.252 -1.378 -9.330 1.00 78.81 141 ILE A O 1
ATOM 1103 N N . ALA A 1 142 ? 10.128 -3.450 -8.460 1.00 76.69 142 ALA A N 1
ATOM 1104 C CA . ALA A 1 142 ? 10.223 -4.152 -9.739 1.00 76.69 142 ALA A CA 1
ATOM 1105 C C . ALA A 1 142 ? 9.115 -3.733 -10.714 1.00 76.69 142 ALA A C 1
ATOM 1107 O O . ALA A 1 142 ? 9.366 -3.477 -11.889 1.00 76.69 142 ALA A O 1
ATOM 1108 N N . GLY A 1 143 ? 7.877 -3.596 -10.237 1.00 80.00 143 GLY A N 1
ATOM 1109 C CA . GLY A 1 143 ? 6.790 -3.237 -11.139 1.00 80.00 143 GLY A CA 1
ATOM 1110 C C . GLY A 1 143 ? 6.776 -1.761 -11.561 1.00 80.00 143 GLY A C 1
ATOM 1111 O O . GLY A 1 143 ? 6.164 -1.462 -12.581 1.00 80.00 143 GLY A O 1
ATOM 1112 N N . VAL A 1 144 ? 7.434 -0.837 -10.836 1.00 86.50 144 VAL A N 1
ATOM 1113 C CA . VAL A 1 144 ? 7.666 0.529 -11.360 1.00 86.50 144 VAL A CA 1
ATOM 1114 C C . VAL A 1 144 ? 8.613 0.442 -12.554 1.00 86.50 144 VAL A C 1
ATOM 1116 O O . VAL A 1 144 ? 8.311 1.012 -13.597 1.00 86.50 144 VAL A O 1
ATOM 1119 N N . ALA A 1 145 ? 9.699 -0.330 -12.437 1.00 86.06 145 ALA A N 1
ATOM 1120 C CA . ALA A 1 145 ? 10.631 -0.545 -13.541 1.00 86.06 145 ALA A CA 1
ATOM 1121 C C . ALA A 1 145 ? 9.920 -1.149 -14.763 1.00 86.06 145 ALA A C 1
ATOM 1123 O O . ALA A 1 145 ? 10.007 -0.585 -15.847 1.00 86.06 145 ALA A O 1
ATOM 1124 N N . ILE A 1 146 ? 9.112 -2.201 -14.576 1.00 82.69 146 ILE A N 1
ATOM 1125 C CA . ILE A 1 146 ? 8.300 -2.796 -15.655 1.00 82.69 146 ILE A CA 1
ATOM 1126 C C . ILE A 1 146 ? 7.339 -1.764 -16.265 1.00 82.69 146 ILE A C 1
ATOM 1128 O O . ILE A 1 146 ? 7.197 -1.688 -17.485 1.00 82.69 146 ILE A O 1
ATOM 1132 N N . ALA A 1 147 ? 6.678 -0.947 -15.439 1.00 84.38 147 ALA A N 1
ATOM 1133 C CA . ALA A 1 147 ? 5.751 0.066 -15.930 1.00 84.38 147 ALA A CA 1
ATOM 1134 C C . ALA A 1 147 ? 6.445 1.136 -16.779 1.00 84.38 147 ALA A C 1
ATOM 1136 O O . ALA A 1 147 ? 5.886 1.529 -17.800 1.00 84.38 147 ALA A O 1
ATOM 1137 N N . VAL A 1 148 ? 7.652 1.559 -16.398 1.00 89.06 148 VAL A N 1
ATOM 1138 C CA . VAL A 1 148 ? 8.474 2.501 -17.171 1.00 89.06 148 VAL A CA 1
ATOM 1139 C C . VAL A 1 148 ? 9.044 1.844 -18.430 1.00 89.06 148 VAL A C 1
ATOM 1141 O O . VAL A 1 148 ? 9.063 2.476 -19.480 1.00 89.06 148 VAL A O 1
ATOM 1144 N N . SER A 1 149 ? 9.449 0.572 -18.377 1.00 86.00 149 SER A N 1
ATOM 1145 C CA . SER A 1 149 ? 9.938 -0.159 -19.555 1.00 86.00 149 SER A CA 1
ATOM 1146 C C . SER A 1 149 ? 8.854 -0.349 -20.618 1.00 86.00 149 SER A C 1
ATOM 1148 O O . SER A 1 149 ? 9.140 -0.232 -21.805 1.00 86.00 149 SER A O 1
ATOM 1150 N N . ILE A 1 150 ? 7.611 -0.615 -20.201 1.00 83.19 150 ILE A N 1
ATOM 1151 C CA . ILE A 1 150 ? 6.477 -0.796 -21.117 1.00 83.19 150 ILE A CA 1
ATOM 1152 C C . ILE A 1 150 ? 5.878 0.555 -21.526 1.00 83.19 150 ILE A C 1
ATOM 1154 O O . ILE A 1 150 ? 5.637 0.793 -22.698 1.00 83.19 150 ILE A O 1
ATOM 1158 N N . GLY A 1 151 ? 5.599 1.446 -20.576 1.00 80.81 151 GLY A N 1
ATOM 1159 C CA . GLY A 1 151 ? 4.893 2.709 -20.828 1.00 80.81 151 GLY A CA 1
ATOM 1160 C C . GLY A 1 151 ? 5.795 3.889 -21.188 1.00 80.81 151 GLY A C 1
ATOM 1161 O O . GLY A 1 151 ? 5.290 4.977 -21.462 1.00 80.81 151 GLY A O 1
ATOM 1162 N N . GLY A 1 152 ? 7.112 3.700 -21.157 1.00 88.69 152 GLY A N 1
ATOM 1163 C CA . GLY A 1 152 ? 8.099 4.767 -21.263 1.00 88.69 152 GLY A CA 1
ATOM 1164 C C . GLY A 1 152 ? 8.195 5.638 -19.998 1.00 88.69 152 GLY A C 1
ATOM 1165 O O . GLY A 1 152 ? 7.421 5.481 -19.046 1.00 88.69 152 GLY A O 1
ATOM 1166 N N . PRO A 1 153 ? 9.120 6.617 -19.985 1.00 90.38 153 PRO A N 1
ATOM 1167 C CA . PRO A 1 153 ? 9.314 7.533 -18.855 1.00 90.38 153 PRO A CA 1
ATOM 1168 C C . PRO A 1 153 ? 8.045 8.300 -18.456 1.00 90.38 153 PRO A C 1
ATOM 1170 O O . PRO A 1 153 ? 7.833 8.569 -17.271 1.00 90.38 153 PRO A O 1
ATOM 1173 N N . GLY A 1 154 ? 7.167 8.585 -19.425 1.00 91.06 154 GLY A N 1
ATOM 1174 C CA . GLY A 1 154 ? 5.897 9.282 -19.223 1.00 91.06 154 GLY A CA 1
ATOM 1175 C C . GLY A 1 154 ? 4.907 8.574 -18.301 1.00 91.06 154 GLY A C 1
ATOM 1176 O O . GLY A 1 154 ? 4.091 9.234 -17.655 1.00 91.06 154 GLY A O 1
ATOM 1177 N N . ALA A 1 155 ? 4.995 7.246 -18.169 1.00 91.06 155 ALA A N 1
ATOM 1178 C CA . ALA A 1 155 ? 4.159 6.499 -17.231 1.00 91.06 155 ALA A CA 1
ATOM 1179 C C . ALA A 1 155 ? 4.396 6.967 -15.784 1.00 91.06 155 ALA A C 1
ATOM 1181 O O . ALA A 1 155 ? 3.453 7.030 -14.996 1.00 91.06 155 ALA A O 1
ATOM 1182 N N . THR A 1 156 ? 5.624 7.386 -15.458 1.00 93.00 156 THR A N 1
ATOM 1183 C CA . THR A 1 156 ? 6.006 7.913 -14.138 1.00 93.00 156 THR A CA 1
ATOM 1184 C C . THR A 1 156 ? 5.188 9.144 -13.752 1.00 93.00 156 THR A C 1
ATOM 1186 O O . THR A 1 156 ? 4.729 9.244 -12.615 1.00 93.00 156 THR A O 1
ATOM 1189 N N . PHE A 1 157 ? 4.947 10.064 -14.693 1.00 94.88 157 PHE A N 1
ATOM 1190 C CA . PHE A 1 157 ? 4.128 11.253 -14.441 1.00 94.88 157 PHE A CA 1
ATOM 1191 C C . PHE A 1 157 ? 2.710 10.858 -14.017 1.00 94.88 157 PHE A C 1
ATOM 1193 O O . PHE A 1 157 ? 2.205 11.302 -12.984 1.00 94.88 157 PHE A O 1
ATOM 1200 N N . TRP A 1 158 ? 2.084 9.961 -14.781 1.00 92.62 158 TRP A N 1
ATOM 1201 C CA . TRP A 1 158 ? 0.731 9.499 -14.493 1.00 92.62 158 TRP A CA 1
ATOM 1202 C C . TRP A 1 158 ? 0.657 8.648 -13.224 1.00 92.62 158 TRP A C 1
ATOM 1204 O O . TRP A 1 158 ? -0.345 8.723 -12.516 1.00 92.62 158 TRP A O 1
ATOM 1214 N N . MET A 1 159 ? 1.722 7.920 -12.869 1.00 92.62 159 MET A N 1
ATOM 1215 C CA . MET A 1 159 ? 1.823 7.253 -11.566 1.00 92.62 159 MET A CA 1
ATOM 1216 C C . MET A 1 159 ? 1.791 8.248 -10.402 1.00 92.62 159 MET A C 1
ATOM 1218 O O . MET A 1 159 ? 1.090 8.010 -9.418 1.00 92.62 159 MET A O 1
ATOM 1222 N N . ILE A 1 160 ? 2.513 9.369 -10.516 1.00 93.81 160 ILE A N 1
ATOM 1223 C CA . ILE A 1 160 ? 2.522 10.429 -9.498 1.00 93.81 160 ILE A CA 1
ATOM 1224 C C . ILE A 1 160 ? 1.128 11.049 -9.376 1.00 93.81 160 ILE A C 1
ATOM 1226 O O . ILE A 1 160 ? 0.595 11.135 -8.271 1.00 93.81 160 ILE A O 1
ATOM 1230 N N . VAL A 1 161 ? 0.501 11.423 -10.497 1.00 93.19 161 VAL A N 1
ATOM 1231 C CA . VAL A 1 161 ? -0.860 11.994 -10.509 1.00 93.19 161 VAL A CA 1
ATOM 1232 C C . VAL A 1 161 ? -1.870 11.030 -9.882 1.00 93.19 161 VAL A C 1
ATOM 1234 O O . VAL A 1 161 ? -2.649 11.428 -9.015 1.00 93.19 161 VAL A O 1
ATOM 1237 N N . ALA A 1 162 ? -1.830 9.755 -10.267 1.00 91.62 162 ALA A N 1
ATOM 1238 C CA . ALA A 1 162 ? -2.685 8.718 -9.702 1.00 91.62 162 ALA A CA 1
ATOM 1239 C C . ALA A 1 162 ? -2.467 8.542 -8.193 1.00 91.62 162 ALA A C 1
ATOM 1241 O O . ALA A 1 162 ? -3.433 8.405 -7.443 1.00 91.62 162 ALA A O 1
ATOM 1242 N N . GLY A 1 163 ? -1.212 8.596 -7.737 1.00 92.00 163 GLY A N 1
ATOM 1243 C CA . GLY A 1 163 ? -0.866 8.579 -6.319 1.00 92.00 163 GLY A CA 1
ATOM 1244 C C . GLY A 1 163 ? -1.461 9.758 -5.556 1.00 92.00 163 GLY A C 1
ATOM 1245 O O . GLY A 1 163 ? -2.083 9.558 -4.514 1.00 92.00 163 GLY A O 1
ATOM 1246 N N . LEU A 1 164 ? -1.335 10.970 -6.104 1.00 92.31 164 LEU A N 1
ATOM 1247 C CA . LEU A 1 164 ? -1.863 12.185 -5.486 1.00 92.31 164 LEU A CA 1
ATOM 1248 C C . LEU A 1 164 ? -3.392 12.153 -5.353 1.00 92.31 164 LEU A C 1
ATOM 1250 O O . LEU A 1 164 ? -3.920 12.480 -4.291 1.00 92.31 164 LEU A O 1
ATOM 1254 N N . LEU A 1 165 ? -4.096 11.716 -6.402 1.00 92.38 165 LEU A N 1
ATOM 1255 C CA . LEU A 1 165 ? -5.553 11.537 -6.376 1.00 92.38 165 LEU A CA 1
ATOM 1256 C C . LEU A 1 165 ? -5.962 10.422 -5.399 1.00 92.38 165 LEU A C 1
ATOM 1258 O O . LEU A 1 165 ? -6.908 10.566 -4.622 1.00 92.38 165 LEU A O 1
ATOM 1262 N N . GLY A 1 166 ? -5.209 9.320 -5.390 1.00 92.88 166 GLY A N 1
ATOM 1263 C CA . GLY A 1 166 ? -5.445 8.170 -4.522 1.00 92.88 166 GLY A CA 1
ATOM 1264 C C . GLY A 1 166 ? -5.385 8.498 -3.028 1.00 92.88 166 GLY A C 1
ATOM 1265 O O . GLY A 1 166 ? -6.100 7.875 -2.244 1.00 92.88 166 GLY A O 1
ATOM 1266 N N . MET A 1 167 ? -4.619 9.519 -2.620 1.00 93.69 167 MET A N 1
ATOM 1267 C CA . MET A 1 167 ? -4.559 9.949 -1.216 1.00 93.69 167 MET A CA 1
ATOM 1268 C C . MET A 1 167 ? -5.938 10.307 -0.647 1.00 93.69 167 MET A C 1
ATOM 1270 O O . MET A 1 167 ? -6.209 10.026 0.518 1.00 93.69 167 MET A O 1
ATOM 1274 N N . SER A 1 168 ? -6.825 10.908 -1.447 1.00 92.94 168 SER A N 1
ATOM 1275 C CA . SER A 1 168 ? -8.167 11.284 -0.980 1.00 92.94 168 SER A CA 1
ATOM 1276 C C . SER A 1 168 ? -9.076 10.066 -0.817 1.00 92.94 168 SER A C 1
ATOM 1278 O O . SER A 1 168 ? -9.839 10.003 0.144 1.00 92.94 168 SER A O 1
ATOM 1280 N N . ALA A 1 169 ? -8.967 9.078 -1.712 1.00 93.50 169 ALA A N 1
ATOM 1281 C CA . ALA A 1 169 ? -9.671 7.806 -1.559 1.00 93.50 169 ALA A CA 1
ATOM 1282 C C . ALA A 1 169 ? -9.203 7.070 -0.294 1.00 93.50 169 ALA A C 1
ATOM 1284 O O . ALA A 1 169 ? -10.036 6.639 0.503 1.00 93.50 169 ALA A O 1
ATOM 1285 N N . LYS A 1 170 ? -7.880 7.019 -0.078 1.00 93.50 170 LYS A N 1
ATOM 1286 C CA . LYS A 1 170 ? -7.257 6.367 1.081 1.00 93.50 170 LYS A CA 1
ATOM 1287 C C . LYS A 1 170 ? -7.642 7.029 2.409 1.00 93.50 170 LYS A C 1
ATOM 1289 O O . LYS A 1 170 ? -7.993 6.351 3.366 1.00 93.50 170 LYS A O 1
ATOM 1294 N N . PHE A 1 171 ? -7.668 8.359 2.439 1.00 93.94 171 PHE A N 1
ATOM 1295 C CA . PHE A 1 171 ? -8.154 9.127 3.588 1.00 93.94 171 PHE A CA 1
ATOM 1296 C C . PHE A 1 171 ? -9.579 8.713 3.990 1.00 93.94 171 PHE A C 1
ATOM 1298 O O . PHE A 1 171 ? -9.848 8.416 5.148 1.00 93.94 171 PHE A O 1
ATOM 1305 N N . ILE A 1 172 ? -10.497 8.611 3.028 1.00 94.38 172 ILE A N 1
ATOM 1306 C CA . ILE A 1 172 ? -11.902 8.305 3.327 1.00 94.38 172 ILE A CA 1
ATOM 1307 C C . ILE A 1 172 ? -12.091 6.858 3.760 1.00 94.38 172 ILE A C 1
ATOM 1309 O O . ILE A 1 172 ? -12.859 6.610 4.689 1.00 94.38 172 ILE A O 1
ATOM 1313 N N . GLU A 1 173 ? -11.436 5.897 3.104 1.00 94.50 173 GLU A N 1
ATOM 1314 C CA . GLU A 1 173 ? -11.545 4.495 3.519 1.00 94.50 173 GLU A CA 1
ATOM 1315 C C . GLU A 1 173 ? -10.994 4.294 4.937 1.00 94.50 173 GLU A C 1
ATOM 1317 O O . GLU A 1 173 ? -11.649 3.608 5.721 1.00 94.50 173 GLU A O 1
ATOM 1322 N N . CYS A 1 174 ? -9.873 4.932 5.303 1.00 94.94 174 CYS A N 1
ATOM 1323 C CA . CYS A 1 174 ? -9.308 4.874 6.655 1.00 94.94 174 CYS A CA 1
ATOM 1324 C C . CYS A 1 174 ? -10.245 5.524 7.673 1.00 94.94 174 CYS A C 1
ATOM 1326 O O . CYS A 1 174 ? -10.649 4.866 8.635 1.00 94.94 174 CYS A O 1
ATOM 1328 N N . THR A 1 175 ? -10.725 6.737 7.393 1.00 95.31 175 THR A N 1
ATOM 1329 C CA . THR A 1 175 ? -11.692 7.425 8.252 1.00 95.31 175 THR A CA 1
ATOM 1330 C C . THR A 1 175 ? -12.972 6.604 8.449 1.00 95.31 175 THR A C 1
ATOM 1332 O O . THR A 1 175 ? -13.497 6.504 9.561 1.00 95.31 175 THR A O 1
ATOM 1335 N N . LEU A 1 176 ? -13.510 5.983 7.393 1.00 95.62 176 LEU A N 1
ATOM 1336 C CA . LEU A 1 176 ? -14.684 5.110 7.502 1.00 95.62 176 LEU A CA 1
ATOM 1337 C C . LEU A 1 176 ? -14.365 3.816 8.261 1.00 95.62 176 LEU A C 1
ATOM 1339 O O . LEU A 1 176 ? -15.188 3.379 9.073 1.00 95.62 176 LEU A O 1
ATOM 1343 N N . GLY A 1 177 ? -13.188 3.231 8.034 1.00 95.62 177 GLY A N 1
ATOM 1344 C CA . GLY A 1 177 ? -12.687 2.058 8.750 1.00 95.62 177 GLY A CA 1
ATOM 1345 C C . GLY A 1 177 ? -12.649 2.300 10.253 1.00 95.62 177 GLY A C 1
ATOM 1346 O O . GLY A 1 177 ? -13.207 1.508 11.014 1.00 95.62 177 GLY A O 1
ATOM 1347 N N . THR A 1 178 ? -12.109 3.444 10.668 1.00 95.31 178 THR A N 1
ATOM 1348 C CA . THR A 1 178 ? -12.041 3.867 12.071 1.00 95.31 178 THR A CA 1
ATOM 1349 C C . THR A 1 178 ? -13.414 4.249 12.628 1.00 95.31 178 THR A C 1
ATOM 1351 O O . THR A 1 178 ? -13.747 3.912 13.762 1.00 95.31 178 THR A O 1
ATOM 1354 N N . LYS A 1 179 ? -14.273 4.892 11.829 1.00 95.69 179 LYS A N 1
ATOM 1355 C CA . LYS A 1 179 ? -15.616 5.326 12.257 1.00 95.69 179 LYS A CA 1
ATOM 1356 C C . LYS A 1 179 ? -16.585 4.173 12.518 1.00 95.69 179 LYS A C 1
ATOM 1358 O O . LYS A 1 179 ? -17.467 4.301 13.368 1.00 95.69 179 LYS A O 1
ATOM 1363 N N . TYR A 1 180 ? -16.482 3.085 11.756 1.00 95.44 180 TYR A N 1
ATOM 1364 C CA . TYR A 1 180 ? -17.418 1.954 11.816 1.00 95.44 180 TYR A CA 1
ATOM 1365 C C . TYR A 1 180 ? -16.834 0.686 12.445 1.00 95.44 180 TYR A C 1
ATOM 1367 O O . TYR A 1 180 ? -17.524 -0.341 12.471 1.00 95.44 180 TYR A O 1
ATOM 1375 N N . ARG A 1 181 ? -15.621 0.755 13.000 1.00 95.25 181 ARG A N 1
ATOM 1376 C CA . ARG A 1 181 ? -14.998 -0.354 13.728 1.00 95.25 181 ARG A CA 1
ATOM 1377 C C . ARG A 1 181 ? -15.813 -0.822 14.936 1.00 95.25 181 ARG A C 1
ATOM 1379 O O . ARG A 1 181 ? -16.679 -0.112 15.463 1.00 95.25 181 ARG A O 1
ATOM 1386 N N . ILE A 1 182 ? -15.528 -2.040 15.363 1.00 94.25 182 ILE A N 1
ATOM 1387 C CA . ILE A 1 182 ? -16.068 -2.686 16.554 1.00 94.25 182 ILE A CA 1
ATOM 1388 C C . ILE A 1 182 ? -14.914 -2.913 17.522 1.00 94.25 182 ILE A C 1
ATOM 1390 O O . ILE A 1 182 ? -13.823 -3.300 17.111 1.00 94.25 182 ILE A O 1
ATOM 1394 N N . GLN A 1 183 ? -15.175 -2.664 18.801 1.00 90.44 183 GLN A N 1
ATOM 1395 C CA . GLN A 1 183 ? -14.326 -3.156 19.874 1.00 90.44 183 GLN A CA 1
ATOM 1396 C C . GLN A 1 183 ? -14.893 -4.476 20.369 1.00 90.44 183 GLN A C 1
ATOM 1398 O O . GLN A 1 183 ? -16.062 -4.548 20.758 1.00 90.44 183 GLN A O 1
ATOM 1403 N N . ASN A 1 184 ? -14.067 -5.507 20.320 1.00 92.56 184 ASN A N 1
ATOM 1404 C CA . ASN A 1 184 ? -14.418 -6.839 20.769 1.00 92.56 184 ASN A CA 1
ATOM 1405 C C . ASN A 1 184 ? -14.267 -6.943 22.292 1.00 92.56 184 ASN A C 1
ATOM 1407 O O . ASN A 1 184 ? -13.609 -6.123 22.937 1.00 92.56 184 ASN A O 1
ATOM 1411 N N . ALA A 1 185 ? -14.886 -7.968 22.880 1.00 89.75 185 ALA A N 1
ATOM 1412 C CA . ALA A 1 185 ? -14.867 -8.180 24.329 1.00 89.75 185 ALA A CA 1
ATOM 1413 C C . ALA A 1 185 ? -13.456 -8.462 24.883 1.00 89.75 185 ALA A C 1
ATOM 1415 O O . ALA A 1 185 ? -13.185 -8.175 26.045 1.00 89.75 185 ALA A O 1
ATOM 1416 N N . ASP A 1 186 ? -12.555 -8.981 24.047 1.00 87.19 186 ASP A N 1
ATOM 1417 C CA . ASP A 1 186 ? -11.142 -9.226 24.363 1.00 87.19 186 ASP A CA 1
ATOM 1418 C C . ASP A 1 186 ? -10.257 -7.966 24.237 1.00 87.19 186 ASP A C 1
ATOM 1420 O O . ASP A 1 186 ? -9.052 -8.015 24.487 1.00 87.19 186 ASP A O 1
ATOM 1424 N N . GLY A 1 187 ? -10.846 -6.824 23.864 1.00 84.88 187 GLY A N 1
ATOM 1425 C CA . GLY A 1 187 ? -10.148 -5.559 23.652 1.00 84.88 187 GLY A CA 1
ATOM 1426 C C . GLY A 1 187 ? -9.467 -5.426 22.288 1.00 84.88 187 GLY A C 1
ATOM 1427 O O . GLY A 1 187 ? -8.798 -4.415 22.061 1.00 84.88 187 GLY A O 1
ATOM 1428 N N . SER A 1 188 ? -9.624 -6.406 21.392 1.00 91.00 188 SER A N 1
ATOM 1429 C CA . SER A 1 188 ? -9.209 -6.274 19.995 1.00 91.00 188 SER A CA 1
ATOM 1430 C C . SER A 1 188 ? -10.178 -5.391 19.207 1.00 91.00 188 SER A C 1
ATOM 1432 O O . SER A 1 188 ? -11.332 -5.176 19.597 1.00 91.00 188 SER A O 1
ATOM 1434 N N . VAL A 1 189 ? -9.706 -4.860 18.085 1.00 93.50 189 VAL A N 1
ATOM 1435 C CA . VAL A 1 189 ? -10.484 -3.996 17.204 1.00 93.50 189 VAL A CA 1
ATOM 1436 C C . VAL A 1 189 ? -10.680 -4.669 15.858 1.00 93.50 189 VAL A C 1
ATOM 1438 O O . VAL A 1 189 ? -9.754 -5.199 15.252 1.00 93.50 189 VAL A O 1
ATOM 1441 N N . SER A 1 190 ? -11.909 -4.618 15.355 1.00 93.69 190 SER A N 1
ATOM 1442 C CA . SER A 1 190 ? -12.229 -5.085 14.011 1.00 93.69 190 SER A CA 1
ATOM 1443 C C . SER A 1 190 ? -12.882 -3.973 13.204 1.00 93.69 190 SER A C 1
ATOM 1445 O O . SER A 1 190 ? -13.945 -3.465 13.562 1.00 93.69 190 SER A O 1
ATOM 1447 N N . GLY A 1 191 ? -12.234 -3.577 12.114 1.00 94.31 191 GLY A N 1
ATOM 1448 C CA . GLY A 1 191 ? -12.688 -2.499 11.245 1.00 94.31 191 GLY A CA 1
ATOM 1449 C C . GLY A 1 191 ? -12.254 -2.695 9.797 1.00 94.31 191 GLY A C 1
ATOM 1450 O O . GLY A 1 191 ? -11.840 -3.781 9.392 1.00 94.31 191 GLY A O 1
ATOM 1451 N N . GLY A 1 192 ? -12.430 -1.646 8.997 1.00 95.19 192 GLY A N 1
ATOM 1452 C CA . GLY A 1 192 ? -12.214 -1.684 7.551 1.00 95.19 192 GLY A CA 1
ATOM 1453 C C . GLY A 1 192 ? -13.500 -1.912 6.741 1.00 95.19 192 GLY A C 1
ATOM 1454 O O . GLY A 1 192 ? -14.608 -1.689 7.253 1.00 95.19 192 GLY A O 1
ATOM 1455 N N . PRO A 1 193 ? -13.392 -2.334 5.468 1.00 96.06 193 PRO A N 1
ATOM 1456 C CA . PRO A 1 193 ? -14.497 -2.229 4.516 1.00 96.06 193 PRO A CA 1
ATOM 1457 C C . PRO A 1 193 ? -15.682 -3.129 4.806 1.00 96.06 193 PRO A C 1
ATOM 1459 O O . PRO A 1 193 ? -16.824 -2.686 4.699 1.00 96.06 193 PRO A O 1
ATOM 1462 N N . SER A 1 194 ? -15.442 -4.350 5.277 1.00 94.81 194 SER A N 1
ATOM 1463 C CA . SER A 1 194 ? -16.515 -5.251 5.709 1.00 94.81 194 SER A CA 1
ATOM 1464 C C . SER A 1 194 ? -17.412 -4.613 6.784 1.00 94.81 194 SER A C 1
ATOM 1466 O O . SER A 1 194 ? -18.633 -4.798 6.781 1.00 94.81 194 SER A O 1
ATOM 1468 N N . TYR A 1 195 ? -16.846 -3.779 7.658 1.00 95.81 195 TYR A N 1
ATOM 1469 C CA . TYR A 1 195 ? -17.578 -3.112 8.732 1.00 95.81 195 TYR A CA 1
ATOM 1470 C C . TYR A 1 195 ? -18.271 -1.830 8.276 1.00 95.81 195 TYR A C 1
ATOM 1472 O O . TYR A 1 195 ? -19.451 -1.640 8.585 1.00 95.81 195 TYR A O 1
ATOM 1480 N N . TYR A 1 196 ? -17.603 -0.954 7.517 1.00 95.50 196 TYR A N 1
ATOM 1481 C CA . TYR A 1 196 ? -18.267 0.266 7.044 1.00 95.50 196 TYR A CA 1
ATOM 1482 C C . TYR A 1 196 ? -19.306 -0.007 5.949 1.00 95.50 196 TYR A C 1
ATOM 1484 O O . TYR A 1 196 ? -20.290 0.730 5.865 1.00 95.50 196 TYR A O 1
ATOM 1492 N N . LEU A 1 197 ? -19.162 -1.077 5.156 1.00 96.06 197 LEU A N 1
ATOM 1493 C CA . LEU A 1 197 ? -20.176 -1.487 4.180 1.00 96.06 197 LEU A CA 1
ATOM 1494 C C . LEU A 1 197 ? -21.411 -2.032 4.894 1.00 96.06 197 LEU A C 1
ATOM 1496 O O . LEU A 1 197 ? -22.513 -1.541 4.665 1.00 96.06 197 LEU A O 1
ATOM 1500 N N . SER A 1 198 ? -21.238 -2.980 5.817 1.00 95.50 198 SER A N 1
ATOM 1501 C CA . SER A 1 198 ? -22.368 -3.585 6.532 1.00 95.50 198 SER A CA 1
ATOM 1502 C C . SER A 1 198 ? -23.071 -2.600 7.474 1.00 95.50 198 SER A C 1
ATOM 1504 O O . SER A 1 198 ? -24.295 -2.462 7.425 1.00 95.50 198 SER A O 1
ATOM 1506 N N . ARG A 1 199 ? -22.323 -1.871 8.312 1.00 94.50 199 ARG A N 1
ATOM 1507 C CA . ARG A 1 199 ? -22.888 -0.971 9.335 1.00 94.50 199 ARG A CA 1
ATOM 1508 C C . ARG A 1 199 ? -23.196 0.419 8.794 1.00 94.50 199 ARG A C 1
ATOM 1510 O O . ARG A 1 199 ? -24.184 1.027 9.203 1.00 94.50 199 ARG A O 1
ATOM 1517 N N . GLY A 1 200 ? -22.362 0.941 7.898 1.00 93.38 200 GLY A N 1
ATOM 1518 C CA . GLY A 1 200 ? -22.551 2.270 7.317 1.00 93.38 200 GLY A CA 1
ATOM 1519 C C . GLY A 1 200 ? -23.744 2.326 6.372 1.00 93.38 200 GLY A C 1
ATOM 1520 O O . GLY A 1 200 ? -24.544 3.258 6.470 1.00 93.38 200 GLY A O 1
ATOM 1521 N N . LEU A 1 201 ? -23.926 1.311 5.518 1.00 94.12 201 LEU A N 1
ATOM 1522 C CA . LEU A 1 201 ? -25.083 1.253 4.620 1.00 94.12 201 LEU A CA 1
ATOM 1523 C C . LEU A 1 201 ? -26.380 0.897 5.354 1.00 94.12 201 LEU A C 1
ATOM 1525 O O . LEU A 1 201 ? -27.428 1.424 4.991 1.00 94.12 201 LEU A O 1
ATOM 1529 N N . ALA A 1 202 ? -26.329 0.115 6.438 1.00 93.88 202 ALA A N 1
ATOM 1530 C CA . ALA A 1 202 ? -27.511 -0.144 7.267 1.00 93.88 202 ALA A CA 1
ATOM 1531 C C . ALA A 1 202 ? -28.134 1.140 7.844 1.00 93.88 202 ALA A C 1
ATOM 1533 O O . ALA A 1 202 ? -29.355 1.252 7.926 1.00 93.88 202 ALA A O 1
ATOM 1534 N N . LYS A 1 203 ? -27.319 2.159 8.155 1.00 92.94 203 LYS A N 1
ATOM 1535 C CA . LYS A 1 203 ? -27.815 3.474 8.603 1.00 92.94 203 LYS A CA 1
ATOM 1536 C C . LYS A 1 203 ? -28.550 4.269 7.514 1.00 92.94 203 LYS A C 1
ATOM 1538 O O . LYS A 1 203 ? -29.167 5.281 7.826 1.00 92.94 203 LYS A O 1
ATOM 1543 N N . ARG A 1 204 ? -28.478 3.851 6.245 1.00 91.50 204 ARG A N 1
ATOM 1544 C CA . ARG A 1 204 ? -29.153 4.496 5.102 1.00 91.50 204 ARG A CA 1
ATOM 1545 C C . ARG A 1 204 ? -30.512 3.862 4.773 1.00 91.50 204 ARG A C 1
ATOM 1547 O O . ARG A 1 204 ? -31.152 4.296 3.820 1.00 91.50 204 ARG A O 1
ATOM 1554 N N . GLY A 1 205 ? -30.942 2.857 5.537 1.00 92.94 205 GLY A N 1
ATOM 1555 C CA . GLY A 1 205 ? -32.221 2.165 5.371 1.00 92.94 205 GLY A CA 1
ATOM 1556 C C . GLY A 1 205 ? -32.060 0.656 5.193 1.00 92.94 205 GLY A C 1
ATOM 1557 O O . GLY A 1 205 ? -30.979 0.156 4.882 1.00 92.94 205 GLY A O 1
ATOM 1558 N N . GLU A 1 206 ? -33.154 -0.081 5.365 1.00 89.31 206 GLU A N 1
ATOM 1559 C CA . GLU A 1 206 ? -33.152 -1.549 5.426 1.00 89.31 206 GLU A CA 1
ATOM 1560 C C . GLU A 1 206 ? -32.619 -2.210 4.143 1.00 89.31 206 GLU A C 1
ATOM 1562 O O . GLU A 1 206 ? -31.732 -3.064 4.201 1.00 89.31 206 GLU A O 1
ATOM 1567 N N . ARG A 1 207 ? -33.063 -1.734 2.970 1.00 91.75 207 ARG A N 1
ATOM 1568 C CA . ARG A 1 207 ? -32.580 -2.212 1.660 1.00 91.75 207 ARG A CA 1
ATOM 1569 C C . ARG A 1 207 ? -31.074 -1.993 1.477 1.00 91.75 207 ARG A C 1
ATOM 1571 O O . ARG A 1 207 ? -30.385 -2.847 0.925 1.00 91.75 207 ARG A O 1
ATOM 1578 N N . MET A 1 208 ? -30.555 -0.862 1.958 1.00 92.12 208 MET A N 1
ATOM 1579 C CA . MET A 1 208 ? -29.120 -0.561 1.909 1.00 92.12 208 MET A CA 1
ATOM 1580 C C . MET A 1 208 ? -28.335 -1.399 2.921 1.00 92.12 208 MET A C 1
ATOM 1582 O O . MET A 1 208 ? -27.217 -1.810 2.628 1.00 92.12 208 MET A O 1
ATOM 1586 N N . GLY A 1 209 ? -28.927 -1.727 4.071 1.00 92.62 209 GLY A N 1
ATOM 1587 C CA . GLY A 1 209 ? -28.343 -2.659 5.034 1.00 92.62 209 GLY A CA 1
ATOM 1588 C C . GLY A 1 209 ? -28.173 -4.070 4.475 1.00 92.62 209 GLY A C 1
ATOM 1589 O O . GLY A 1 209 ? -27.121 -4.677 4.667 1.00 92.62 209 GLY A O 1
ATOM 1590 N N . GLN A 1 210 ? -29.164 -4.578 3.738 1.00 92.56 210 GLN A N 1
ATOM 1591 C CA . GLN A 1 210 ? -29.057 -5.874 3.057 1.00 92.56 210 GLN A CA 1
ATOM 1592 C C . GLN A 1 210 ? -27.945 -5.860 2.001 1.00 92.56 210 GLN A C 1
ATOM 1594 O O . GLN A 1 210 ? -27.076 -6.732 2.017 1.00 92.56 210 GLN A O 1
ATOM 1599 N N . LEU A 1 211 ? -27.912 -4.827 1.150 1.00 93.75 211 LEU A N 1
ATOM 1600 C CA . LEU A 1 211 ? -26.840 -4.643 0.168 1.00 93.75 211 LEU A CA 1
ATOM 1601 C C . LEU A 1 211 ? -25.461 -4.570 0.842 1.00 93.75 211 LEU A C 1
ATOM 1603 O O . LEU A 1 211 ? -24.521 -5.226 0.403 1.00 93.75 211 LEU A O 1
ATOM 1607 N N . GLY A 1 212 ? -25.344 -3.817 1.936 1.00 94.06 212 GLY A N 1
ATOM 1608 C CA . GLY A 1 212 ? -24.094 -3.663 2.673 1.00 94.06 212 GLY A CA 1
ATOM 1609 C C . GLY A 1 212 ? -23.568 -4.959 3.276 1.00 94.06 212 GLY A C 1
ATOM 1610 O O . GLY A 1 212 ? -22.359 -5.172 3.272 1.00 94.06 212 GLY A O 1
ATOM 1611 N N . LYS A 1 213 ? -24.449 -5.854 3.738 1.00 94.44 213 LYS A N 1
ATOM 1612 C CA . LYS A 1 213 ? -24.051 -7.196 4.198 1.00 94.44 213 LYS A CA 1
ATOM 1613 C C . LYS A 1 213 ? -23.473 -8.035 3.059 1.00 94.44 213 LYS A C 1
ATOM 1615 O O . LYS A 1 213 ? -22.419 -8.636 3.235 1.00 94.44 213 LYS A O 1
ATOM 1620 N N . VAL A 1 214 ? -24.122 -8.033 1.892 1.00 93.81 214 VAL A N 1
ATOM 1621 C CA . VAL A 1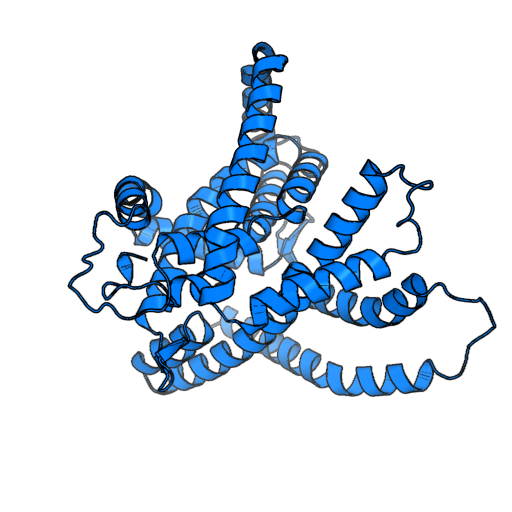 214 ? -23.635 -8.767 0.711 1.00 93.81 214 VAL A CA 1
ATOM 1622 C C . VAL A 1 214 ? -22.278 -8.220 0.259 1.00 93.81 214 VAL A C 1
ATOM 1624 O O . VAL A 1 214 ? -21.333 -8.986 0.093 1.00 93.81 214 VAL A O 1
ATOM 1627 N N . LEU A 1 215 ? -22.144 -6.893 0.146 1.00 93.06 215 LEU A N 1
ATOM 1628 C CA . LEU A 1 215 ? -20.881 -6.232 -0.206 1.00 93.06 215 LEU A CA 1
ATOM 1629 C C . LEU A 1 215 ? -19.767 -6.523 0.807 1.00 93.06 215 LEU A C 1
ATOM 1631 O O . LEU A 1 215 ? -18.631 -6.756 0.407 1.00 93.06 215 LEU A O 1
ATOM 1635 N N . ALA A 1 216 ? -20.082 -6.545 2.104 1.00 94.75 216 ALA A N 1
ATOM 1636 C CA . ALA A 1 216 ? -19.117 -6.861 3.151 1.00 94.75 216 ALA A CA 1
ATOM 1637 C C . ALA A 1 216 ? -18.589 -8.299 3.057 1.00 94.75 216 ALA A C 1
ATOM 1639 O O . ALA A 1 216 ? -17.388 -8.508 3.217 1.00 94.75 216 ALA A O 1
ATOM 1640 N N . ILE A 1 217 ? -19.465 -9.272 2.781 1.00 93.19 217 ILE A N 1
ATOM 1641 C CA . ILE A 1 217 ? -19.077 -10.679 2.600 1.00 93.19 217 ILE A CA 1
ATOM 1642 C C . ILE A 1 217 ? -18.208 -10.828 1.350 1.00 93.19 217 ILE A C 1
ATOM 1644 O O . ILE A 1 217 ? -17.136 -11.422 1.427 1.00 93.19 217 ILE A O 1
ATOM 1648 N N . MET A 1 218 ? -18.623 -10.240 0.223 1.00 88.62 218 MET A N 1
ATOM 1649 C CA . MET A 1 218 ? -17.827 -10.272 -1.009 1.00 88.62 218 MET A CA 1
ATOM 1650 C C . MET A 1 218 ? -16.452 -9.635 -0.810 1.00 88.62 218 MET A C 1
ATOM 1652 O O . MET A 1 218 ? -15.450 -10.215 -1.217 1.00 88.62 218 MET A O 1
ATOM 1656 N N . PHE A 1 219 ? -16.391 -8.481 -0.135 1.00 91.06 219 PHE A N 1
ATOM 1657 C CA . PHE A 1 219 ? -15.123 -7.845 0.202 1.00 91.06 219 PHE A CA 1
ATOM 1658 C C . PHE A 1 219 ? -14.255 -8.755 1.075 1.00 91.06 219 PHE A C 1
ATOM 1660 O O . PHE A 1 219 ? -13.074 -8.900 0.793 1.00 91.06 219 PHE A O 1
ATOM 1667 N N . ALA A 1 220 ? -14.815 -9.381 2.114 1.00 91.12 220 ALA A N 1
ATOM 1668 C CA . ALA A 1 220 ? -14.050 -10.256 3.000 1.00 91.12 220 ALA A CA 1
ATOM 1669 C C . ALA A 1 220 ? -13.444 -11.449 2.242 1.00 91.12 220 ALA A C 1
ATOM 1671 O O . ALA A 1 220 ? -12.255 -11.719 2.390 1.00 91.12 220 ALA A O 1
ATOM 1672 N N . VAL A 1 221 ? -14.226 -12.110 1.381 1.00 87.12 221 VAL A N 1
ATOM 1673 C CA . VAL A 1 221 ? -13.745 -13.223 0.544 1.00 87.12 221 VAL A CA 1
ATOM 1674 C C . VAL A 1 221 ? -12.658 -12.753 -0.426 1.00 87.12 221 VAL A C 1
ATOM 1676 O O . VAL A 1 221 ? -11.590 -13.362 -0.492 1.00 87.12 221 VAL A O 1
ATOM 1679 N N . ALA A 1 222 ? -12.885 -11.639 -1.128 1.00 85.25 222 ALA A N 1
ATOM 1680 C CA . ALA A 1 222 ? -11.910 -11.074 -2.059 1.00 85.25 222 ALA A CA 1
ATOM 1681 C C . ALA A 1 222 ? -10.627 -10.609 -1.352 1.00 85.25 222 ALA A C 1
ATOM 1683 O O . ALA A 1 222 ? -9.536 -10.794 -1.878 1.00 85.25 222 ALA A O 1
ATOM 1684 N N . CYS A 1 223 ? -10.738 -10.046 -0.147 1.00 87.62 223 CYS A N 1
ATOM 1685 C CA . CYS A 1 223 ? -9.599 -9.621 0.661 1.00 87.62 223 CYS A CA 1
ATOM 1686 C C . CYS A 1 223 ? -8.758 -10.823 1.109 1.00 87.62 223 CYS A C 1
ATOM 1688 O O . CYS A 1 223 ? -7.531 -10.756 1.048 1.00 87.62 223 CYS A O 1
ATOM 1690 N N . ILE A 1 224 ? -9.394 -11.935 1.504 1.00 85.19 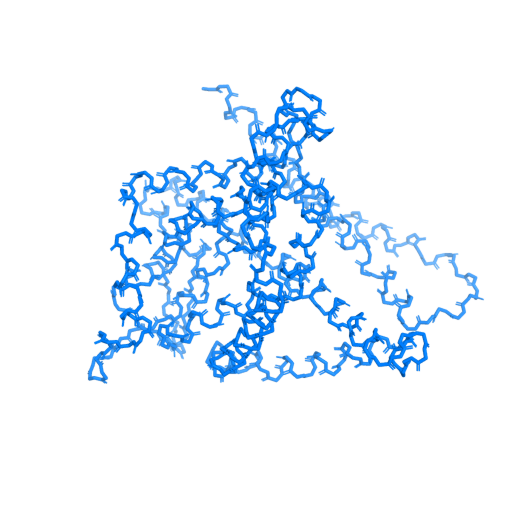224 ILE A N 1
ATOM 1691 C CA . ILE A 1 224 ? -8.687 -13.181 1.834 1.00 85.19 224 ILE A CA 1
ATOM 1692 C C . ILE A 1 224 ? -7.947 -13.689 0.590 1.00 85.19 224 ILE A C 1
ATOM 1694 O O . ILE A 1 224 ? -6.729 -13.845 0.639 1.00 85.19 224 ILE A O 1
ATOM 1698 N N . GLY A 1 225 ? -8.636 -13.842 -0.546 1.00 80.25 225 GLY A N 1
ATOM 1699 C CA . GLY A 1 225 ? -8.008 -14.286 -1.798 1.00 80.25 225 GLY A CA 1
ATOM 1700 C C . GLY A 1 225 ? -6.861 -13.375 -2.261 1.00 80.25 225 GLY A C 1
ATOM 1701 O O . GLY A 1 225 ? -5.768 -13.850 -2.567 1.00 80.25 225 GLY A O 1
ATOM 1702 N N . GLY A 1 226 ? -7.069 -12.057 -2.231 1.00 79.69 226 GLY A N 1
ATOM 1703 C CA . GLY A 1 226 ? -6.062 -11.060 -2.601 1.00 79.69 226 GLY A CA 1
ATOM 1704 C C . GLY A 1 226 ? -4.833 -11.065 -1.689 1.00 79.69 226 GLY A C 1
ATOM 1705 O O . GLY A 1 226 ? -3.712 -10.895 -2.173 1.00 79.69 226 GLY A O 1
ATOM 1706 N N . SER A 1 227 ? -5.019 -11.320 -0.389 1.00 82.25 227 SER A N 1
ATOM 1707 C CA . SER A 1 227 ? -3.909 -11.430 0.567 1.00 82.25 227 SER A CA 1
ATOM 1708 C C . SER A 1 227 ? -3.051 -12.680 0.363 1.00 82.25 227 SER A C 1
ATOM 1710 O O . SER A 1 227 ? -1.838 -12.604 0.551 1.00 82.25 227 SER A O 1
ATOM 1712 N N . LEU A 1 228 ? -3.642 -13.796 -0.080 1.00 79.19 228 LEU A N 1
ATOM 1713 C CA . LEU A 1 228 ? -2.891 -15.000 -0.450 1.00 79.19 228 LEU A CA 1
ATOM 1714 C C . LEU A 1 228 ? -2.096 -14.786 -1.746 1.00 79.19 228 LEU A C 1
ATOM 1716 O O . LEU A 1 228 ? -0.904 -15.080 -1.788 1.00 79.19 228 LEU A O 1
ATOM 1720 N N . GLY A 1 229 ? -2.722 -14.214 -2.778 1.00 75.00 229 GLY A N 1
ATOM 1721 C CA . GLY A 1 229 ? -2.069 -13.971 -4.066 1.00 75.00 229 GLY A CA 1
ATOM 1722 C C . GLY A 1 229 ? -1.039 -12.838 -4.017 1.00 75.00 229 GLY A C 1
ATOM 1723 O O . GLY A 1 229 ? 0.165 -13.060 -3.867 1.00 75.00 229 GLY A O 1
ATOM 1724 N N . GLY A 1 230 ? -1.511 -11.597 -4.167 1.00 70.31 230 GLY A N 1
ATOM 1725 C CA . GLY A 1 230 ? -0.642 -10.419 -4.260 1.00 70.31 230 GLY A CA 1
ATOM 1726 C C . GLY A 1 230 ? 0.122 -10.122 -2.967 1.00 70.31 230 GLY A C 1
ATOM 1727 O O . GLY A 1 230 ? 1.284 -9.723 -3.024 1.00 70.31 230 GLY A O 1
ATOM 1728 N N . GLY A 1 231 ? -0.512 -10.353 -1.812 1.00 74.88 231 GLY A N 1
ATOM 1729 C CA . GLY A 1 231 ? 0.073 -10.052 -0.501 1.00 74.88 231 GLY A CA 1
ATOM 1730 C C . GLY A 1 231 ? 1.147 -11.039 -0.035 1.00 74.88 231 GLY A C 1
ATOM 1731 O O . GLY A 1 231 ? 2.094 -10.626 0.630 1.00 74.88 231 GLY A O 1
ATOM 1732 N N . ASN A 1 232 ? 1.031 -12.324 -0.389 1.00 83.12 232 ASN A N 1
ATOM 1733 C CA . ASN A 1 232 ? 1.926 -13.379 0.095 1.00 83.12 232 ASN A CA 1
ATOM 1734 C C . ASN A 1 232 ? 2.758 -13.994 -1.039 1.00 83.12 232 ASN A C 1
ATOM 1736 O O . ASN A 1 232 ? 3.969 -13.765 -1.093 1.00 83.12 232 ASN A O 1
ATOM 1740 N N . MET A 1 233 ? 2.121 -14.713 -1.972 1.00 80.81 233 MET A N 1
ATOM 1741 C CA . MET A 1 233 ? 2.819 -15.518 -2.984 1.00 80.81 233 MET A CA 1
ATOM 1742 C C . MET A 1 233 ? 3.755 -14.687 -3.863 1.00 80.81 233 MET A C 1
ATOM 1744 O O . MET A 1 233 ? 4.908 -15.064 -4.072 1.00 80.81 233 MET A O 1
ATOM 1748 N N . VAL A 1 234 ? 3.297 -13.538 -4.368 1.00 78.81 234 VAL A N 1
ATOM 1749 C CA . VAL A 1 234 ? 4.132 -12.691 -5.237 1.00 78.81 234 VAL A CA 1
ATOM 1750 C C . VAL A 1 234 ? 5.333 -12.135 -4.468 1.00 78.81 234 VAL A C 1
ATOM 1752 O O . VAL A 1 234 ? 6.446 -12.128 -4.992 1.00 78.81 234 VAL A O 1
ATOM 1755 N N . GLN A 1 235 ? 5.140 -11.705 -3.220 1.00 84.00 235 GLN A N 1
ATOM 1756 C CA . GLN A 1 235 ? 6.206 -11.086 -2.430 1.00 84.00 235 GLN A CA 1
ATOM 1757 C C . GLN A 1 235 ? 7.277 -12.102 -2.026 1.00 84.00 235 GLN A C 1
ATOM 1759 O O . GLN A 1 235 ? 8.467 -11.818 -2.176 1.00 84.00 235 GLN A O 1
ATOM 1764 N N . ILE A 1 236 ? 6.877 -13.297 -1.571 1.00 86.38 236 ILE A N 1
ATOM 1765 C CA . ILE A 1 236 ? 7.838 -14.323 -1.156 1.00 86.38 236 ILE A CA 1
ATOM 1766 C C . ILE A 1 236 ? 8.640 -14.856 -2.345 1.00 86.38 236 ILE A C 1
ATOM 1768 O O . ILE A 1 236 ? 9.862 -14.974 -2.253 1.00 86.38 236 ILE A O 1
ATOM 1772 N N . ASN A 1 237 ? 7.996 -15.080 -3.493 1.00 85.31 237 ASN A N 1
ATOM 1773 C CA . ASN A 1 237 ? 8.681 -15.534 -4.703 1.00 85.31 237 ASN A CA 1
ATOM 1774 C C . ASN A 1 237 ? 9.698 -14.503 -5.205 1.00 85.31 237 ASN A C 1
ATOM 1776 O O . ASN A 1 237 ? 10.826 -14.859 -5.543 1.00 85.31 237 ASN A O 1
ATOM 1780 N N . GLN A 1 238 ? 9.337 -13.216 -5.214 1.00 84.81 238 GLN A N 1
ATOM 1781 C CA . GLN A 1 238 ? 10.260 -12.156 -5.630 1.00 84.81 238 GLN A CA 1
ATOM 1782 C C . GLN A 1 238 ? 11.427 -11.992 -4.651 1.00 84.81 238 GLN A C 1
ATOM 1784 O O . GLN A 1 238 ? 12.572 -11.862 -5.082 1.00 84.81 238 GLN A O 1
ATOM 1789 N N . ALA A 1 239 ? 11.167 -12.063 -3.343 1.00 88.56 239 ALA A N 1
ATOM 1790 C CA . ALA A 1 239 ? 12.225 -12.052 -2.336 1.00 88.56 239 ALA A CA 1
ATOM 1791 C C . ALA A 1 239 ? 13.186 -13.243 -2.508 1.00 88.56 239 ALA A C 1
ATOM 1793 O O . ALA A 1 239 ? 14.400 -13.058 -2.451 1.00 88.56 239 ALA A O 1
ATOM 1794 N N . THR A 1 240 ? 12.657 -14.436 -2.799 1.00 90.50 240 THR A N 1
ATOM 1795 C CA . THR A 1 240 ? 13.461 -15.647 -3.039 1.00 90.50 240 THR A CA 1
ATOM 1796 C C . THR A 1 240 ? 14.331 -15.505 -4.286 1.00 90.50 240 THR A C 1
ATOM 1798 O O . THR A 1 240 ? 15.533 -15.752 -4.232 1.00 90.50 240 THR A O 1
ATOM 1801 N N . LYS A 1 241 ? 13.758 -15.037 -5.404 1.00 88.62 241 LYS A N 1
ATOM 1802 C CA . LYS A 1 241 ? 14.506 -14.790 -6.649 1.00 88.62 241 LYS A CA 1
ATOM 1803 C C . LYS A 1 241 ? 15.611 -13.757 -6.450 1.00 88.62 241 LYS A C 1
ATOM 1805 O O . LYS A 1 241 ? 16.727 -13.959 -6.926 1.00 88.62 241 LYS A O 1
ATOM 1810 N N . GLN A 1 242 ? 15.328 -12.687 -5.707 1.00 88.56 242 GLN A N 1
ATOM 1811 C CA . GLN A 1 242 ? 16.334 -11.687 -5.368 1.00 88.56 242 GLN A CA 1
ATOM 1812 C C . GLN A 1 242 ? 17.454 -12.291 -4.514 1.00 88.56 242 GLN A C 1
ATOM 1814 O O . GLN A 1 242 ? 18.623 -12.031 -4.791 1.00 88.56 242 GLN A O 1
ATOM 1819 N N . LEU A 1 243 ? 17.119 -13.121 -3.518 1.00 90.44 243 LEU A N 1
ATOM 1820 C CA . LEU A 1 243 ? 18.102 -13.812 -2.683 1.00 90.44 243 LEU A CA 1
ATOM 1821 C C . LEU A 1 243 ? 19.007 -14.723 -3.520 1.00 90.44 243 LEU A C 1
ATOM 1823 O O . LEU A 1 243 ? 20.228 -14.630 -3.410 1.00 90.44 243 LEU A O 1
ATOM 1827 N N . ILE A 1 244 ? 18.424 -15.558 -4.384 1.00 92.38 244 ILE A N 1
ATOM 1828 C CA . ILE A 1 244 ? 19.163 -16.430 -5.309 1.00 92.38 244 ILE A CA 1
ATOM 1829 C C . ILE A 1 244 ? 20.100 -15.587 -6.182 1.00 92.38 244 ILE A C 1
ATOM 1831 O O . ILE A 1 244 ? 21.293 -15.871 -6.270 1.00 92.38 244 ILE A O 1
ATOM 1835 N N . SER A 1 245 ? 19.595 -14.492 -6.758 1.00 90.38 245 SER A N 1
ATOM 1836 C CA . SER A 1 245 ? 20.387 -13.610 -7.619 1.00 90.38 245 SER A CA 1
ATOM 1837 C C . SER A 1 245 ? 21.601 -13.009 -6.908 1.00 90.38 245 SER A C 1
ATOM 1839 O O . SER A 1 245 ? 22.674 -12.958 -7.504 1.00 90.38 245 SER A O 1
ATOM 1841 N N . VAL A 1 246 ? 21.464 -12.549 -5.659 1.00 90.50 246 VAL A N 1
ATOM 1842 C CA . VAL A 1 246 ? 22.582 -11.921 -4.926 1.00 90.50 246 VAL A CA 1
ATOM 1843 C C . VAL A 1 246 ? 23.544 -12.933 -4.299 1.00 90.50 246 VAL A C 1
ATOM 1845 O O . VAL A 1 246 ? 24.633 -12.552 -3.882 1.00 90.50 246 VAL A O 1
ATOM 1848 N N . THR A 1 247 ? 23.169 -14.214 -4.240 1.00 92.19 247 THR A N 1
ATOM 1849 C CA . THR A 1 247 ? 23.977 -15.300 -3.649 1.00 92.19 247 THR A CA 1
ATOM 1850 C C . THR A 1 247 ? 24.650 -16.200 -4.690 1.00 92.19 247 THR A C 1
ATOM 1852 O O . THR A 1 247 ? 25.112 -17.281 -4.344 1.00 92.19 247 THR A O 1
ATOM 1855 N N . GLY A 1 248 ? 24.743 -15.759 -5.950 1.00 89.50 248 GLY A N 1
ATOM 1856 C CA . GLY A 1 248 ? 25.461 -16.482 -7.012 1.00 89.50 248 GLY A CA 1
ATOM 1857 C C . GLY A 1 248 ? 24.583 -17.010 -8.148 1.00 89.50 248 GLY A C 1
ATOM 1858 O O . GLY A 1 248 ? 25.081 -17.707 -9.028 1.00 89.50 248 GLY A O 1
ATOM 1859 N N . GLY A 1 249 ? 23.289 -16.675 -8.172 1.00 91.50 249 GLY A N 1
ATOM 1860 C CA . GLY A 1 249 ? 22.383 -17.090 -9.242 1.00 91.50 249 GLY A CA 1
ATOM 1861 C C . GLY A 1 249 ? 22.233 -18.609 -9.277 1.00 91.50 249 GLY A C 1
ATOM 1862 O O . GLY A 1 249 ? 21.787 -19.197 -8.298 1.00 91.50 249 GLY A O 1
ATOM 1863 N N . ALA A 1 250 ? 22.623 -19.238 -10.386 1.00 89.62 250 ALA A N 1
ATOM 1864 C CA . ALA A 1 250 ? 22.584 -20.696 -10.536 1.00 89.62 250 ALA A CA 1
ATOM 1865 C C . ALA A 1 250 ? 23.500 -21.439 -9.542 1.00 89.62 250 ALA A C 1
ATOM 1867 O O . ALA A 1 250 ? 23.203 -22.567 -9.172 1.00 89.62 250 ALA A O 1
ATOM 1868 N N . GLU A 1 251 ? 24.567 -20.788 -9.069 1.00 91.19 251 GLU A N 1
ATOM 1869 C CA . GLU A 1 251 ? 25.493 -21.335 -8.063 1.00 91.19 251 GLU A CA 1
ATOM 1870 C C . GLU A 1 251 ? 25.027 -21.060 -6.620 1.00 91.19 251 GLU A C 1
ATOM 1872 O O . GLU A 1 251 ? 25.712 -21.396 -5.653 1.00 91.19 251 GLU A O 1
ATOM 1877 N N . SER A 1 252 ? 23.873 -20.405 -6.445 1.00 91.56 252 SER A N 1
ATOM 1878 C CA . SER A 1 252 ? 23.308 -20.159 -5.121 1.00 91.56 252 SER A CA 1
ATOM 1879 C C . SER A 1 252 ? 22.898 -21.470 -4.459 1.00 91.56 252 SER A C 1
ATOM 1881 O O . SER A 1 252 ? 22.231 -22.302 -5.068 1.00 91.56 252 SER A O 1
ATOM 1883 N N . PHE A 1 253 ? 23.163 -21.589 -3.157 1.00 88.88 253 PHE A N 1
ATOM 1884 C CA . PHE A 1 253 ? 22.626 -22.670 -2.325 1.00 88.88 253 PHE A CA 1
ATOM 1885 C C . PHE A 1 253 ? 21.093 -22.803 -2.422 1.00 88.88 253 PHE A C 1
ATOM 1887 O O . PHE A 1 253 ? 20.553 -23.894 -2.281 1.00 88.88 253 PHE A O 1
ATOM 1894 N N . PHE A 1 254 ? 20.386 -21.696 -2.671 1.00 88.50 254 PHE A N 1
ATOM 1895 C CA . PHE A 1 254 ? 18.924 -21.671 -2.759 1.00 88.50 254 PHE A CA 1
ATOM 1896 C C . PHE A 1 254 ? 18.389 -21.976 -4.167 1.00 88.50 254 PHE A C 1
ATOM 1898 O O . PHE A 1 254 ? 17.172 -22.059 -4.347 1.00 88.50 254 PHE A O 1
ATOM 1905 N N . TYR A 1 255 ? 19.255 -22.126 -5.174 1.00 88.06 255 TYR A N 1
ATOM 1906 C CA . TYR A 1 255 ? 18.834 -22.458 -6.533 1.00 88.06 255 TYR A CA 1
ATOM 1907 C C . TYR A 1 255 ? 18.272 -23.889 -6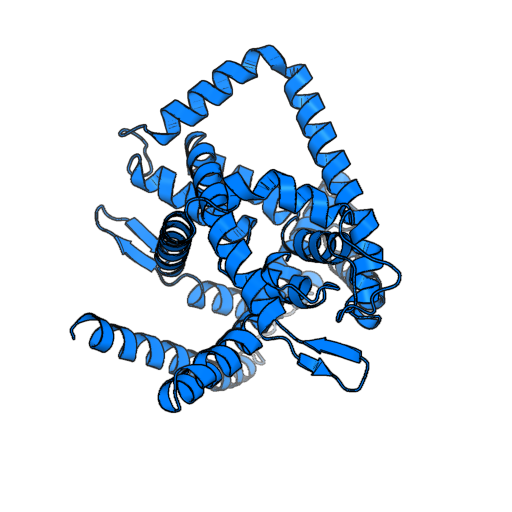.583 1.00 88.06 255 TYR A C 1
ATOM 1909 O O . TYR A 1 255 ? 18.940 -24.843 -6.194 1.00 88.06 255 TYR A O 1
ATOM 1917 N N . GLY A 1 256 ? 17.013 -24.038 -7.013 1.00 85.00 256 GLY A N 1
ATOM 1918 C CA . GLY A 1 256 ? 16.280 -25.316 -6.968 1.00 85.00 256 GLY A CA 1
ATOM 1919 C C . GLY A 1 256 ? 15.909 -25.797 -5.555 1.00 85.00 256 GLY A C 1
ATOM 1920 O O . GLY A 1 256 ? 15.501 -26.945 -5.380 1.00 85.00 256 GLY A O 1
ATOM 1921 N N . GLN A 1 257 ? 16.093 -24.946 -4.539 1.00 89.81 257 GLN A N 1
ATOM 1922 C CA . GLN A 1 257 ? 15.725 -25.202 -3.143 1.00 89.81 257 GLN A CA 1
ATOM 1923 C C . GLN A 1 257 ? 14.962 -24.004 -2.552 1.00 89.81 257 GLN A C 1
ATOM 1925 O O . GLN A 1 257 ? 15.143 -23.636 -1.385 1.00 89.81 257 GLN A O 1
ATOM 1930 N N . ALA A 1 258 ? 14.106 -23.367 -3.360 1.00 88.38 258 ALA A N 1
ATOM 1931 C CA . ALA A 1 258 ? 13.380 -22.156 -2.978 1.00 88.38 258 ALA A CA 1
ATOM 1932 C C . ALA A 1 258 ? 12.464 -22.393 -1.764 1.00 88.38 258 ALA A C 1
ATOM 1934 O O . ALA A 1 258 ? 12.308 -21.506 -0.914 1.00 88.38 258 ALA A O 1
ATOM 1935 N N . TRP A 1 259 ? 11.925 -23.610 -1.628 1.00 88.19 259 TRP A N 1
ATOM 1936 C CA . TRP A 1 259 ? 11.112 -24.020 -0.483 1.00 88.19 259 TRP A CA 1
ATOM 1937 C C . TRP A 1 259 ? 11.806 -23.822 0.877 1.00 88.19 259 TRP A C 1
ATOM 1939 O O . TRP A 1 259 ? 11.114 -23.543 1.857 1.00 88.19 259 TRP A O 1
ATOM 1949 N N . ILE A 1 260 ? 13.145 -23.903 0.965 1.00 92.12 260 ILE A N 1
ATOM 1950 C CA . ILE A 1 260 ? 13.886 -23.696 2.227 1.00 92.12 260 ILE A CA 1
ATOM 1951 C C . ILE A 1 260 ? 13.707 -22.257 2.701 1.00 92.12 260 ILE A C 1
ATOM 1953 O O . ILE A 1 260 ? 13.353 -22.010 3.856 1.00 92.12 260 ILE A O 1
ATOM 1957 N N . PHE A 1 261 ? 13.917 -21.297 1.799 1.00 92.19 261 PHE A N 1
ATOM 1958 C CA . PHE A 1 261 ? 13.709 -19.889 2.112 1.00 92.19 261 PHE A CA 1
ATOM 1959 C C . PHE A 1 261 ? 12.237 -19.615 2.441 1.00 92.19 261 PHE A C 1
ATOM 1961 O O . PHE A 1 261 ? 11.947 -18.943 3.432 1.00 92.19 261 PHE A O 1
ATOM 1968 N N . GLY A 1 262 ? 11.309 -20.205 1.679 1.00 92.00 262 GLY A N 1
ATOM 1969 C CA . GLY A 1 262 ? 9.874 -20.132 1.959 1.00 92.00 262 GLY A CA 1
ATOM 1970 C C . GLY A 1 262 ? 9.511 -20.634 3.362 1.00 92.00 262 GLY A C 1
ATOM 1971 O O . GLY A 1 262 ? 8.797 -19.946 4.089 1.00 92.00 262 GLY A O 1
ATOM 1972 N N . ALA A 1 263 ? 10.050 -21.780 3.785 1.00 92.94 263 ALA A N 1
ATOM 1973 C CA . ALA A 1 263 ? 9.801 -22.366 5.103 1.00 92.94 263 ALA A CA 1
ATOM 1974 C C . ALA A 1 263 ? 10.365 -21.505 6.245 1.00 92.94 263 ALA A C 1
ATOM 1976 O O . ALA A 1 263 ? 9.680 -21.272 7.244 1.00 92.94 263 ALA A O 1
ATOM 1977 N N . VAL A 1 264 ? 11.584 -20.979 6.085 1.00 94.81 264 VAL A N 1
ATOM 1978 C CA . VAL A 1 264 ? 12.187 -20.051 7.057 1.00 94.81 264 VAL A CA 1
ATOM 1979 C C . VAL A 1 264 ? 11.337 -18.788 7.187 1.00 94.81 264 VAL A C 1
ATOM 1981 O O . VAL A 1 264 ? 11.011 -18.368 8.299 1.00 94.81 264 VAL A O 1
ATOM 1984 N N . MET A 1 265 ? 10.919 -18.206 6.063 1.00 93.62 265 MET A N 1
ATOM 1985 C CA . MET A 1 265 ? 10.067 -17.019 6.059 1.00 93.62 265 MET A CA 1
ATOM 1986 C C . MET A 1 265 ? 8.690 -17.294 6.666 1.00 93.62 265 MET A C 1
ATOM 1988 O O . MET A 1 265 ? 8.202 -16.473 7.440 1.00 93.62 265 MET A O 1
ATOM 1992 N N . ALA A 1 266 ? 8.091 -18.455 6.394 1.00 93.25 266 ALA A N 1
ATOM 1993 C CA . ALA A 1 266 ? 6.829 -18.866 7.001 1.00 93.25 266 ALA A CA 1
ATOM 1994 C C . ALA A 1 266 ? 6.941 -18.972 8.530 1.00 93.25 266 ALA A C 1
ATOM 1996 O O . ALA A 1 266 ? 6.066 -18.475 9.239 1.00 93.25 266 ALA A O 1
ATOM 1997 N N . ALA A 1 267 ? 8.030 -19.547 9.050 1.00 95.56 267 ALA A N 1
ATOM 1998 C CA . ALA A 1 267 ? 8.267 -19.629 10.491 1.00 95.56 267 ALA A CA 1
ATOM 1999 C C . ALA A 1 267 ? 8.432 -18.237 11.131 1.00 95.56 267 ALA A C 1
ATOM 2001 O O . ALA A 1 267 ? 7.800 -17.942 12.150 1.00 95.56 267 ALA A O 1
ATOM 2002 N N . LEU A 1 268 ? 9.234 -17.360 10.517 1.00 94.12 268 LEU A N 1
ATOM 2003 C CA . LEU A 1 268 ? 9.473 -16.000 11.015 1.00 94.12 268 LEU A CA 1
ATOM 2004 C C . LEU A 1 268 ? 8.202 -15.143 10.989 1.00 94.12 268 LEU A C 1
ATOM 2006 O O . LEU A 1 268 ? 7.862 -14.506 11.984 1.00 94.12 268 LEU A O 1
ATOM 2010 N N . VAL A 1 269 ? 7.480 -15.141 9.867 1.00 93.19 269 VAL A N 1
ATOM 2011 C CA . VAL A 1 269 ? 6.230 -14.382 9.717 1.00 93.19 269 VAL A CA 1
ATOM 2012 C C . VAL A 1 269 ? 5.134 -14.966 10.609 1.00 93.19 269 VAL A C 1
ATOM 2014 O O . VAL A 1 269 ? 4.401 -14.210 11.246 1.00 93.19 269 VAL A O 1
ATOM 2017 N N . GLY A 1 270 ? 5.061 -16.294 10.732 1.00 94.44 270 GLY A N 1
ATOM 2018 C CA . GLY A 1 270 ? 4.138 -16.981 11.634 1.00 94.44 270 GLY A CA 1
ATOM 2019 C C . GLY A 1 270 ? 4.305 -16.535 13.087 1.00 94.44 270 GLY A C 1
ATOM 2020 O O . GLY A 1 270 ? 3.319 -16.169 13.727 1.00 94.44 270 GLY A O 1
ATOM 2021 N N . LEU A 1 271 ? 5.548 -16.453 13.581 1.00 94.88 271 LEU A N 1
ATOM 2022 C CA . LEU A 1 271 ? 5.850 -15.945 14.927 1.00 94.88 271 LEU A CA 1
ATOM 2023 C C . LEU A 1 271 ? 5.296 -14.526 15.151 1.00 94.88 271 LEU A C 1
ATOM 2025 O O . LEU A 1 271 ? 4.802 -14.211 16.234 1.00 94.88 271 LEU A O 1
ATOM 2029 N N . ILE A 1 272 ? 5.359 -13.671 14.128 1.00 95.25 272 ILE A N 1
ATOM 2030 C CA . ILE A 1 272 ? 4.889 -12.284 14.204 1.00 95.25 272 ILE A CA 1
ATOM 2031 C C . ILE A 1 272 ? 3.357 -12.236 14.215 1.00 95.25 272 ILE A C 1
ATOM 2033 O O . ILE A 1 272 ? 2.782 -11.570 15.080 1.00 95.25 272 ILE A O 1
ATOM 2037 N N . ILE A 1 273 ? 2.702 -12.942 13.287 1.00 92.81 273 ILE A N 1
ATOM 2038 C CA . ILE A 1 273 ? 1.244 -12.889 13.089 1.00 92.81 273 ILE A CA 1
ATOM 2039 C C . ILE A 1 273 ? 0.483 -13.511 14.265 1.00 92.81 273 ILE A C 1
ATOM 2041 O O . ILE A 1 273 ? -0.571 -12.990 14.633 1.00 92.81 273 ILE A O 1
ATOM 2045 N N . ILE A 1 274 ? 1.015 -14.560 14.906 1.00 92.94 274 ILE A N 1
ATOM 2046 C CA . ILE A 1 274 ? 0.380 -15.200 16.077 1.00 92.94 274 ILE A CA 1
ATOM 2047 C C . ILE A 1 274 ? 0.132 -14.188 17.210 1.00 92.94 274 ILE A C 1
ATOM 2049 O O . ILE A 1 274 ? -0.870 -14.279 17.916 1.00 92.94 274 ILE A O 1
ATOM 2053 N N . GLY A 1 275 ? 1.001 -13.186 17.365 1.00 88.62 275 GLY A N 1
ATOM 2054 C CA . GLY A 1 275 ? 0.834 -12.123 18.360 1.00 88.62 275 GLY A CA 1
ATOM 2055 C C . GLY A 1 275 ? -0.179 -11.027 17.986 1.00 88.62 275 GLY A C 1
ATOM 2056 O O . GLY A 1 275 ? -0.311 -10.048 18.725 1.00 88.62 275 GLY A O 1
ATOM 2057 N N . GLY A 1 276 ? -0.868 -11.147 16.848 1.00 92.12 276 GLY A N 1
ATOM 2058 C CA . GLY A 1 276 ? -1.878 -10.200 16.374 1.00 92.12 276 GLY A CA 1
ATOM 2059 C C . GLY A 1 276 ? -1.320 -8.834 15.958 1.00 92.12 276 GLY A C 1
ATOM 2060 O O . GLY A 1 276 ? -0.110 -8.639 15.808 1.00 92.12 276 GLY A O 1
ATOM 2061 N N . ILE A 1 277 ? -2.211 -7.847 15.791 1.00 93.00 277 ILE A N 1
ATOM 2062 C CA . ILE A 1 277 ? -1.854 -6.521 15.253 1.00 93.00 277 ILE A CA 1
ATOM 2063 C C . ILE A 1 277 ? -0.803 -5.789 16.096 1.00 93.00 277 ILE A C 1
ATOM 2065 O O . ILE A 1 277 ? 0.041 -5.086 15.549 1.00 93.00 277 ILE A O 1
ATOM 2069 N N . LYS A 1 278 ? -0.785 -6.001 17.417 1.00 93.50 278 LYS A N 1
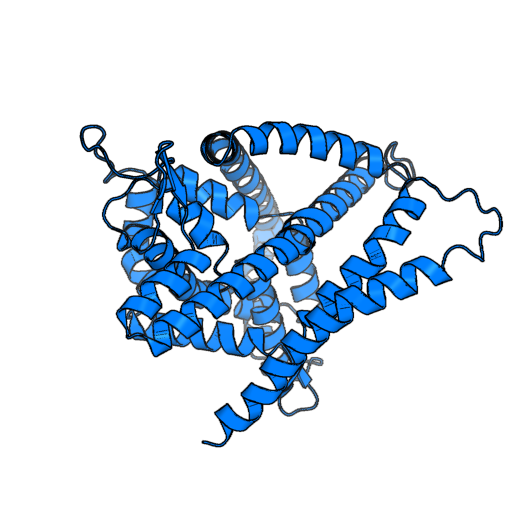ATOM 2070 C CA . LYS A 1 278 ? 0.219 -5.412 18.321 1.00 93.50 278 LYS A CA 1
ATOM 2071 C C . LYS A 1 278 ? 1.628 -5.940 18.045 1.00 93.50 278 LYS A C 1
ATOM 2073 O O . LYS A 1 278 ? 2.587 -5.173 18.102 1.00 93.50 278 LYS A O 1
ATOM 2078 N N . SER A 1 279 ? 1.755 -7.235 17.750 1.00 95.75 279 SER A N 1
ATOM 2079 C CA . SER A 1 279 ? 3.032 -7.856 17.383 1.00 95.75 279 SER A CA 1
ATOM 2080 C C . SER A 1 279 ? 3.498 -7.381 16.009 1.00 95.75 279 SER A C 1
ATOM 2082 O O . SER A 1 279 ? 4.635 -6.926 15.880 1.00 95.75 279 SER A O 1
ATOM 2084 N N . ILE A 1 280 ? 2.590 -7.379 15.024 1.00 95.56 280 ILE A N 1
ATOM 2085 C CA . ILE A 1 280 ? 2.853 -6.859 13.673 1.00 95.56 280 ILE A CA 1
ATOM 2086 C C . ILE A 1 280 ? 3.368 -5.420 13.764 1.00 95.56 280 ILE A C 1
ATOM 2088 O O . ILE A 1 280 ? 4.488 -5.149 13.340 1.00 95.56 280 ILE A O 1
ATOM 2092 N N . ALA A 1 281 ? 2.617 -4.533 14.420 1.00 94.94 281 ALA A N 1
ATOM 2093 C CA . ALA A 1 281 ? 2.982 -3.134 14.621 1.00 94.94 281 ALA A CA 1
ATOM 2094 C C . ALA A 1 281 ? 4.363 -2.947 15.269 1.00 94.94 281 ALA A C 1
ATOM 2096 O O . ALA A 1 281 ? 5.143 -2.105 14.829 1.00 94.94 281 ALA A O 1
ATOM 2097 N N . LYS A 1 282 ? 4.690 -3.745 16.295 1.00 96.25 282 LYS A N 1
ATOM 2098 C CA . LYS A 1 282 ? 5.979 -3.681 17.005 1.00 96.25 282 LYS A CA 1
ATOM 2099 C C . LYS A 1 282 ? 7.166 -4.100 16.134 1.00 96.25 282 LYS A C 1
ATOM 2101 O O . LYS A 1 282 ? 8.306 -3.739 16.438 1.00 96.25 282 LYS A O 1
ATOM 2106 N N . VAL A 1 283 ? 6.941 -4.913 15.106 1.00 96.75 283 VAL A N 1
ATOM 2107 C CA . VAL A 1 283 ? 7.988 -5.269 14.143 1.00 96.75 283 VAL A CA 1
ATOM 2108 C C . VAL A 1 283 ? 8.051 -4.222 13.036 1.00 96.75 283 VAL A C 1
ATOM 2110 O O . VAL A 1 283 ? 9.129 -3.706 12.730 1.00 96.75 283 VAL A O 1
ATOM 2113 N N . THR A 1 284 ? 6.901 -3.856 12.469 1.00 95.75 284 THR A N 1
ATOM 2114 C CA . THR A 1 284 ? 6.824 -2.927 11.338 1.00 95.75 284 THR A CA 1
ATOM 2115 C C . THR A 1 284 ? 7.289 -1.524 11.709 1.00 95.75 284 THR A C 1
ATOM 2117 O O . THR A 1 284 ? 7.937 -0.885 10.888 1.00 95.75 284 THR A O 1
ATOM 2120 N N . ASP A 1 285 ? 7.072 -1.066 12.946 1.00 95.50 285 ASP A N 1
ATOM 2121 C CA . ASP A 1 285 ? 7.523 0.253 13.413 1.00 95.50 285 ASP A CA 1
ATOM 2122 C C . ASP A 1 285 ? 9.051 0.442 13.423 1.00 95.50 285 ASP A C 1
ATOM 2124 O O . ASP A 1 285 ? 9.525 1.577 13.462 1.00 95.50 285 ASP A O 1
ATOM 2128 N N . LYS A 1 286 ? 9.824 -0.649 13.320 1.00 95.50 286 LYS A N 1
ATOM 2129 C CA . LYS A 1 286 ? 11.288 -0.626 13.152 1.00 95.50 286 LYS A CA 1
ATOM 2130 C C . LYS A 1 286 ? 11.704 -0.999 11.737 1.00 95.50 286 LYS A C 1
ATOM 2132 O O . LYS A 1 286 ? 12.513 -0.300 11.131 1.00 95.50 286 LYS A O 1
ATOM 2137 N N . VAL A 1 287 ? 11.156 -2.094 11.208 1.00 94.75 287 VAL A N 1
ATOM 2138 C CA . VAL A 1 287 ? 11.556 -2.641 9.902 1.00 94.75 287 VAL A CA 1
ATOM 2139 C C . VAL A 1 287 ? 11.179 -1.691 8.765 1.00 94.75 287 VAL A C 1
ATOM 2141 O O . VAL A 1 287 ? 11.997 -1.458 7.877 1.00 94.75 287 VAL A O 1
ATOM 2144 N N . VAL A 1 288 ? 9.983 -1.093 8.805 1.00 94.94 288 VAL A N 1
ATOM 2145 C CA . VAL A 1 288 ? 9.488 -0.230 7.720 1.00 94.94 288 VAL A CA 1
ATOM 2146 C C . VAL A 1 288 ? 10.293 1.068 7.600 1.00 94.94 288 VAL A C 1
ATOM 2148 O O . VAL A 1 288 ? 10.759 1.368 6.500 1.00 94.94 288 VAL A O 1
ATOM 2151 N N . PRO A 1 289 ? 10.538 1.841 8.676 1.00 94.50 289 PRO A N 1
ATOM 2152 C CA . PRO A 1 289 ? 11.394 3.021 8.566 1.00 94.50 289 PRO A CA 1
ATOM 2153 C C . PRO A 1 289 ? 12.818 2.681 8.121 1.00 94.50 289 PRO A C 1
ATOM 2155 O O . PRO A 1 289 ? 13.396 3.412 7.320 1.00 94.50 289 PRO A O 1
ATOM 2158 N N . PHE A 1 290 ? 13.369 1.557 8.591 1.00 95.25 290 PHE A N 1
ATOM 2159 C CA . PHE A 1 290 ? 14.705 1.107 8.207 1.00 95.25 290 PHE A CA 1
ATOM 2160 C C . PHE A 1 290 ? 14.798 0.769 6.712 1.00 95.25 290 PHE A C 1
ATOM 2162 O O . PHE A 1 290 ? 15.676 1.292 6.024 1.00 95.25 290 PHE A O 1
ATOM 2169 N N . MET A 1 291 ? 13.869 -0.037 6.180 1.00 91.94 291 MET A N 1
ATOM 2170 C CA . MET A 1 291 ? 13.878 -0.415 4.760 1.00 91.94 291 MET A CA 1
ATOM 2171 C C . MET A 1 291 ? 13.655 0.795 3.840 1.00 91.94 291 MET A C 1
ATOM 2173 O O . MET A 1 291 ? 14.332 0.926 2.821 1.00 91.94 291 MET A O 1
ATOM 2177 N N . VAL A 1 292 ? 12.753 1.713 4.218 1.00 91.44 292 VAL A N 1
ATOM 2178 C CA . VAL A 1 292 ? 12.506 2.951 3.462 1.00 91.44 292 VAL A CA 1
ATOM 2179 C C . VAL A 1 292 ? 13.732 3.858 3.516 1.00 91.44 292 VAL A C 1
ATOM 2181 O O . VAL A 1 292 ? 14.113 4.425 2.495 1.00 91.44 292 VAL A O 1
ATOM 2184 N N . GLY A 1 293 ? 14.382 3.963 4.678 1.00 93.81 293 GLY A N 1
ATOM 2185 C CA . GLY A 1 293 ? 15.605 4.741 4.855 1.00 93.81 293 GLY A CA 1
ATOM 2186 C C . GLY A 1 293 ? 16.735 4.269 3.942 1.00 93.81 293 GLY A C 1
ATOM 2187 O O . GLY A 1 293 ? 17.321 5.091 3.240 1.00 93.81 293 GLY A O 1
ATOM 2188 N N . ILE A 1 294 ? 16.992 2.956 3.886 1.00 93.75 294 ILE A N 1
ATOM 2189 C CA . ILE A 1 294 ? 17.993 2.380 2.972 1.00 93.75 294 ILE A CA 1
ATOM 2190 C C . ILE A 1 294 ? 17.621 2.668 1.520 1.00 93.75 294 ILE A C 1
ATOM 2192 O O . ILE A 1 294 ? 18.458 3.155 0.767 1.00 93.75 294 ILE A O 1
ATOM 2196 N N . TYR A 1 295 ? 16.369 2.418 1.131 1.00 90.56 295 TYR A N 1
ATOM 2197 C CA . TYR A 1 295 ? 15.922 2.630 -0.245 1.00 90.56 295 TYR A CA 1
ATOM 2198 C C . TYR A 1 295 ? 16.089 4.089 -0.697 1.00 90.56 295 TYR A C 1
ATOM 2200 O O . TYR A 1 295 ? 16.665 4.353 -1.754 1.00 90.56 295 TYR A O 1
ATOM 2208 N N . VAL A 1 296 ? 15.633 5.045 0.119 1.00 93.19 296 VAL A N 1
ATOM 2209 C CA . VAL A 1 296 ? 15.765 6.480 -0.171 1.00 93.19 296 VAL A CA 1
ATOM 2210 C C . VAL A 1 296 ? 17.234 6.888 -0.208 1.00 93.19 296 VAL A C 1
ATOM 2212 O O . VAL A 1 296 ? 17.630 7.613 -1.117 1.00 93.19 296 VAL A O 1
ATOM 2215 N N . LEU A 1 297 ? 18.060 6.402 0.721 1.00 96.56 297 LEU A N 1
ATOM 2216 C CA . LEU A 1 297 ? 19.493 6.692 0.727 1.00 96.56 297 LEU A CA 1
ATOM 2217 C C . LEU A 1 297 ? 20.179 6.170 -0.542 1.00 96.56 297 LEU A C 1
ATOM 2219 O O . LEU A 1 297 ? 20.910 6.919 -1.185 1.00 96.56 297 LEU A O 1
ATOM 2223 N N . SER A 1 298 ? 19.909 4.926 -0.943 1.00 93.81 298 SER A N 1
ATOM 2224 C CA . SER A 1 298 ? 20.438 4.353 -2.183 1.00 93.81 298 SER A CA 1
ATOM 2225 C C . SER A 1 298 ? 20.008 5.160 -3.410 1.00 93.81 298 SER A C 1
ATOM 2227 O O . SER A 1 298 ? 20.844 5.466 -4.259 1.00 93.81 298 SER A O 1
ATOM 2229 N N . ALA A 1 299 ? 18.738 5.572 -3.483 1.00 93.31 299 ALA A N 1
ATOM 2230 C CA . ALA A 1 299 ? 18.252 6.426 -4.565 1.00 93.31 299 ALA A CA 1
ATOM 2231 C C . ALA A 1 299 ? 18.965 7.789 -4.581 1.00 93.31 299 ALA A C 1
ATOM 2233 O O . ALA A 1 299 ? 19.395 8.242 -5.639 1.00 93.31 299 ALA A O 1
ATOM 2234 N N . LEU A 1 300 ? 19.151 8.422 -3.419 1.00 96.44 300 LEU A N 1
ATOM 2235 C CA . LEU A 1 300 ? 19.869 9.694 -3.303 1.00 96.44 300 LEU A CA 1
ATOM 2236 C C . LEU A 1 300 ? 21.339 9.575 -3.722 1.00 96.44 300 LEU A C 1
ATOM 2238 O O . LEU A 1 300 ? 21.843 10.480 -4.380 1.00 96.44 300 LEU A O 1
ATOM 2242 N N . VAL A 1 301 ? 22.013 8.466 -3.401 1.00 97.62 301 VAL A N 1
ATOM 2243 C CA . VAL A 1 301 ? 23.391 8.203 -3.853 1.00 97.62 301 VAL A CA 1
ATOM 2244 C C . VAL A 1 301 ? 23.455 8.095 -5.379 1.00 97.62 301 VAL A C 1
ATOM 2246 O O . VAL A 1 301 ? 24.314 8.724 -5.997 1.00 97.62 301 VAL A O 1
ATOM 2249 N N . VAL A 1 302 ? 22.526 7.362 -6.003 1.00 95.75 302 VAL A N 1
ATOM 2250 C CA . VAL A 1 302 ? 22.454 7.249 -7.472 1.00 95.75 302 VAL A CA 1
ATOM 2251 C C . VAL A 1 302 ? 22.167 8.606 -8.120 1.00 95.75 302 VAL A C 1
ATOM 2253 O O . VAL A 1 302 ? 22.819 8.961 -9.103 1.00 95.75 302 VAL A O 1
ATOM 2256 N N . LEU A 1 303 ? 21.237 9.385 -7.558 1.00 96.00 303 LEU A N 1
ATOM 2257 C CA . LEU A 1 303 ? 20.906 10.727 -8.046 1.00 96.00 303 LEU A CA 1
ATOM 2258 C C . LEU A 1 303 ? 22.080 11.699 -7.893 1.00 96.00 303 LEU A C 1
ATOM 2260 O O . LEU A 1 303 ? 22.342 12.474 -8.805 1.00 96.00 303 LEU A O 1
ATOM 2264 N N . ALA A 1 304 ? 22.816 11.641 -6.782 1.00 96.50 304 ALA A N 1
ATOM 2265 C CA . ALA A 1 304 ? 24.006 12.462 -6.575 1.00 96.50 304 ALA A CA 1
ATOM 2266 C C . ALA A 1 304 ? 25.125 12.104 -7.568 1.00 96.50 304 ALA A C 1
ATOM 2268 O O . ALA A 1 304 ? 25.763 13.000 -8.117 1.00 96.50 304 ALA A O 1
ATOM 2269 N N . GLY A 1 305 ? 25.326 10.811 -7.847 1.00 97.12 305 GLY A N 1
ATOM 2270 C CA . GLY A 1 305 ? 26.293 10.343 -8.845 1.00 97.12 305 GLY A CA 1
ATOM 2271 C C . GLY A 1 305 ? 25.930 10.706 -10.290 1.00 97.12 305 GLY A C 1
ATOM 2272 O O . GLY A 1 305 ? 26.818 10.806 -11.128 1.00 97.12 305 GLY A O 1
ATOM 2273 N N . ASN A 1 306 ? 24.645 10.946 -10.575 1.00 96.56 306 ASN A N 1
ATOM 2274 C CA . ASN A 1 306 ? 24.124 11.284 -11.905 1.00 96.56 306 ASN A CA 1
ATOM 2275 C C . ASN A 1 306 ? 23.421 12.651 -11.910 1.00 96.56 306 ASN A C 1
ATOM 2277 O O . ASN A 1 306 ? 22.420 12.848 -12.599 1.00 96.56 306 ASN A O 1
ATOM 2281 N N . PHE A 1 307 ? 23.918 13.601 -11.113 1.00 96.00 307 PHE A N 1
ATOM 2282 C CA . PHE A 1 307 ? 23.220 14.864 -10.858 1.00 96.00 307 PHE A CA 1
ATOM 2283 C C . PHE A 1 307 ? 22.922 15.667 -12.137 1.00 96.00 307 PHE A C 1
ATOM 2285 O O . PHE A 1 307 ? 21.864 16.286 -12.247 1.00 96.00 307 PHE A O 1
ATOM 2292 N N . SER A 1 308 ? 23.818 15.615 -13.129 1.00 97.19 308 SER A N 1
ATOM 2293 C CA . SER A 1 308 ? 23.646 16.275 -14.431 1.00 97.19 308 SER A CA 1
ATOM 2294 C C . SER A 1 308 ? 22.482 15.723 -15.254 1.00 97.19 308 SER A C 1
ATOM 2296 O O . SER A 1 308 ? 21.916 16.455 -16.061 1.00 97.19 308 SER A O 1
ATOM 2298 N N . GLU A 1 309 ? 22.096 14.465 -15.038 1.00 96.12 309 GLU A N 1
ATOM 2299 C CA . GLU A 1 309 ? 21.032 13.796 -15.791 1.00 96.12 309 GLU A CA 1
ATOM 2300 C C . GLU A 1 309 ? 19.638 14.070 -15.218 1.00 96.12 309 GLU A C 1
ATOM 2302 O O . GLU A 1 309 ? 18.633 13.823 -15.884 1.00 96.12 309 GLU A O 1
ATOM 2307 N N . ILE A 1 310 ? 19.549 14.611 -13.997 1.00 96.31 310 ILE A N 1
ATOM 2308 C CA . ILE A 1 310 ? 18.268 14.859 -13.322 1.00 96.31 310 ILE A CA 1
ATOM 2309 C C . ILE A 1 310 ? 17.344 15.758 -14.165 1.00 96.31 310 ILE A C 1
ATOM 2311 O O . ILE A 1 310 ? 16.189 15.370 -14.374 1.00 96.31 310 ILE A O 1
ATOM 2315 N N . PRO A 1 311 ? 17.788 16.917 -14.699 1.00 96.25 311 PRO A N 1
ATOM 2316 C CA . PRO A 1 311 ? 16.929 17.754 -15.535 1.00 96.25 311 PRO A CA 1
ATOM 2317 C C . PRO A 1 311 ? 16.462 17.037 -16.808 1.00 96.25 311 PRO A C 1
ATOM 2319 O O . PRO A 1 311 ? 15.290 17.142 -17.173 1.00 96.25 311 PRO A O 1
ATOM 2322 N N . THR A 1 312 ? 17.348 16.267 -17.449 1.00 96.31 312 THR A N 1
ATOM 2323 C CA . THR A 1 312 ? 17.030 15.470 -18.644 1.00 96.31 312 THR A CA 1
ATOM 2324 C C . THR A 1 312 ? 15.961 14.424 -18.338 1.00 96.31 312 THR A C 1
ATOM 2326 O O . THR A 1 312 ? 14.986 14.307 -19.082 1.00 96.31 312 THR A O 1
ATOM 2329 N N . ALA A 1 313 ? 16.090 13.714 -17.215 1.00 95.19 313 ALA A N 1
ATOM 2330 C CA . ALA A 1 313 ? 15.125 12.712 -16.778 1.00 95.19 313 ALA A CA 1
ATOM 2331 C C . ALA A 1 313 ? 13.740 13.325 -16.519 1.00 95.19 313 ALA A C 1
ATOM 2333 O O . ALA A 1 313 ? 12.735 12.796 -16.997 1.00 95.19 313 ALA A O 1
ATOM 2334 N N . PHE A 1 314 ? 13.665 14.476 -15.837 1.00 95.62 314 PHE A N 1
ATOM 2335 C CA . PHE A 1 314 ? 12.399 15.206 -15.703 1.00 95.62 314 PHE A CA 1
ATOM 2336 C C . PHE A 1 314 ? 11.837 15.598 -17.073 1.00 95.62 314 PHE A C 1
ATOM 2338 O O . PHE A 1 314 ? 10.658 15.357 -17.331 1.00 95.62 314 PHE A O 1
ATOM 2345 N N . GLY A 1 315 ? 12.675 16.122 -17.972 1.00 95.38 315 GLY A N 1
ATOM 2346 C CA . GLY A 1 315 ? 12.283 16.442 -19.345 1.00 95.38 315 GLY A CA 1
ATOM 2347 C C . GLY A 1 315 ? 11.634 15.258 -20.066 1.00 95.38 315 GLY A C 1
ATOM 2348 O O . GLY A 1 315 ? 10.551 15.415 -20.623 1.00 95.38 315 GLY A O 1
ATOM 2349 N N . GLN A 1 316 ? 12.240 14.070 -19.985 1.00 93.62 316 GLN A N 1
ATOM 2350 C CA . GLN A 1 316 ? 11.716 12.828 -20.569 1.00 93.62 316 GLN A CA 1
ATOM 2351 C C . GLN A 1 316 ? 10.405 12.360 -19.925 1.00 93.62 316 GLN A C 1
ATOM 2353 O O . GLN A 1 316 ? 9.515 11.876 -20.625 1.00 93.62 316 GLN A O 1
ATOM 2358 N N . ILE A 1 317 ? 10.264 12.502 -18.603 1.00 94.69 317 ILE A N 1
ATOM 2359 C CA . ILE A 1 317 ? 9.025 12.161 -17.892 1.00 94.69 317 ILE A CA 1
ATOM 2360 C C . ILE A 1 317 ? 7.878 13.055 -18.373 1.00 94.69 317 ILE A C 1
ATOM 2362 O O . ILE A 1 317 ? 6.807 12.550 -18.699 1.00 94.69 317 ILE A O 1
ATOM 2366 N N . PHE A 1 318 ? 8.089 14.371 -18.447 1.00 93.81 318 PHE A N 1
ATOM 2367 C CA . PHE A 1 318 ? 7.043 15.299 -18.879 1.00 93.81 318 PHE A CA 1
ATOM 2368 C C . PHE A 1 318 ? 6.729 15.162 -20.369 1.00 93.81 318 PHE A C 1
ATOM 2370 O O . PHE A 1 318 ? 5.559 15.048 -20.728 1.00 93.81 318 PHE A O 1
ATOM 2377 N N . SER A 1 319 ? 7.742 15.134 -21.239 1.00 91.25 319 SER A N 1
ATOM 2378 C CA . SER A 1 319 ? 7.514 15.009 -22.682 1.00 91.25 319 SER A CA 1
ATOM 2379 C C . SER A 1 319 ? 6.849 13.678 -23.027 1.00 91.25 319 SER A C 1
ATOM 2381 O O . SER A 1 319 ? 5.839 13.670 -23.725 1.00 91.25 319 SER A O 1
ATOM 2383 N N . GLY A 1 320 ? 7.324 12.570 -22.451 1.00 89.94 320 GLY A N 1
ATOM 2384 C CA . GLY A 1 320 ? 6.755 11.243 -22.675 1.00 89.94 320 GLY A CA 1
ATOM 2385 C C . GLY A 1 320 ? 5.331 11.084 -22.137 1.00 89.94 320 GLY A C 1
ATOM 2386 O O . GLY A 1 320 ? 4.569 10.275 -22.658 1.00 89.94 320 GLY A O 1
ATOM 2387 N N . ALA A 1 321 ? 4.938 11.843 -21.108 1.00 90.25 321 ALA A N 1
ATOM 2388 C CA . ALA A 1 321 ? 3.589 11.766 -20.542 1.00 90.25 321 ALA A CA 1
ATOM 2389 C C . ALA A 1 321 ? 2.513 12.353 -21.465 1.00 90.25 321 ALA A C 1
ATOM 2391 O O . ALA A 1 321 ? 1.360 11.913 -21.416 1.00 90.25 321 ALA A O 1
ATOM 2392 N N . PHE A 1 322 ? 2.899 13.335 -22.284 1.00 89.25 322 PHE A N 1
ATOM 2393 C CA . PHE A 1 322 ? 2.022 14.069 -23.197 1.00 89.25 322 PHE A CA 1
ATOM 2394 C C . PHE A 1 322 ? 2.339 13.806 -24.675 1.00 89.25 322 PHE A C 1
ATOM 2396 O O . PHE A 1 322 ? 1.774 14.462 -25.550 1.00 89.25 322 PHE A O 1
ATOM 2403 N N . ASP A 1 323 ? 3.205 12.835 -24.968 1.00 79.06 323 ASP A N 1
ATOM 2404 C CA . ASP A 1 323 ? 3.533 12.469 -26.338 1.00 79.06 323 ASP A CA 1
ATOM 2405 C C . ASP A 1 323 ? 2.349 11.757 -27.014 1.00 79.06 323 ASP A C 1
ATOM 2407 O O . ASP A 1 323 ? 1.843 10.719 -26.571 1.00 79.06 323 ASP A O 1
ATOM 2411 N N . SER A 1 324 ? 1.888 12.344 -28.116 1.00 62.84 324 SER A N 1
ATOM 2412 C CA . SER A 1 324 ? 0.796 11.819 -28.937 1.00 62.84 324 SER A CA 1
ATOM 2413 C C . SER A 1 324 ? 1.259 10.751 -29.935 1.00 62.84 324 SER A C 1
ATOM 2415 O O . SER A 1 324 ? 0.420 9.997 -30.427 1.00 62.84 324 SER A O 1
ATOM 2417 N N . GLY A 1 325 ? 2.571 10.637 -30.180 1.00 61.78 325 GLY A N 1
ATOM 2418 C CA . GLY A 1 325 ? 3.187 9.677 -31.102 1.00 61.78 325 GLY A CA 1
ATOM 2419 C C . GLY A 1 325 ? 3.605 8.344 -30.472 1.00 61.78 325 GLY A C 1
ATOM 2420 O O . GLY A 1 325 ? 4.129 7.479 -31.172 1.00 61.78 325 GLY A O 1
ATOM 2421 N N . ALA A 1 326 ? 3.388 8.147 -29.167 1.00 57.97 326 ALA A N 1
ATOM 2422 C CA . ALA A 1 326 ? 3.849 6.948 -28.474 1.00 57.97 326 ALA A CA 1
ATOM 2423 C C . ALA A 1 326 ? 3.222 5.660 -29.051 1.00 57.97 326 ALA A C 1
ATOM 2425 O O . ALA A 1 326 ? 1.996 5.521 -29.121 1.00 57.97 326 ALA A O 1
ATOM 2426 N N . MET A 1 327 ? 4.088 4.688 -29.371 1.00 55.06 327 MET A N 1
ATOM 2427 C CA . MET A 1 327 ? 3.796 3.340 -29.904 1.00 55.06 327 MET A CA 1
ATOM 2428 C C . MET A 1 327 ? 2.687 2.596 -29.139 1.00 55.06 327 MET A C 1
ATOM 2430 O O . MET A 1 327 ? 1.964 1.777 -29.694 1.00 55.06 327 MET A O 1
ATOM 2434 N N . TYR A 1 328 ? 2.498 2.944 -27.868 1.00 57.78 328 TYR A N 1
ATOM 2435 C CA . TYR A 1 328 ? 1.512 2.376 -26.959 1.00 57.78 328 TYR A CA 1
ATOM 2436 C C . TYR A 1 328 ? 0.151 3.075 -27.026 1.00 57.78 328 TYR A C 1
ATOM 2438 O O . TYR A 1 328 ? -0.575 3.049 -26.040 1.00 57.78 328 TYR A O 1
ATOM 2446 N N . GLY A 1 329 ? -0.202 3.713 -28.150 1.00 65.00 329 GLY A N 1
ATOM 2447 C CA . GLY A 1 329 ? -1.454 4.431 -28.442 1.00 65.00 329 GLY A CA 1
ATOM 2448 C C . GLY A 1 329 ? -1.600 5.786 -27.738 1.00 65.00 329 GLY A C 1
ATOM 2449 O O . GLY A 1 329 ? -2.647 6.060 -27.137 1.00 65.00 329 GLY A O 1
ATOM 2450 N N . GLY A 1 330 ? -0.528 6.582 -27.797 1.00 78.19 330 GLY A N 1
ATOM 2451 C CA . GLY A 1 330 ? -0.462 7.975 -27.351 1.00 78.19 330 GLY A CA 1
ATOM 2452 C C . GLY A 1 330 ? -0.677 8.182 -25.849 1.00 78.19 330 GLY A C 1
ATOM 2453 O O . GLY A 1 330 ? -0.594 7.247 -25.047 1.00 78.19 330 GLY A O 1
ATOM 2454 N N . ILE A 1 331 ? -1.025 9.419 -25.485 1.00 82.88 331 ILE A N 1
ATOM 2455 C CA . ILE A 1 331 ? -1.242 9.890 -24.104 1.00 82.88 331 ILE A CA 1
ATOM 2456 C C . ILE A 1 331 ? -2.114 8.925 -23.288 1.00 82.88 331 ILE A C 1
ATOM 2458 O O . ILE A 1 331 ? -1.789 8.604 -22.148 1.00 82.88 331 ILE A O 1
ATOM 2462 N N . ILE A 1 332 ? -3.207 8.421 -23.874 1.00 82.44 332 ILE A N 1
ATOM 2463 C CA . ILE A 1 332 ? -4.158 7.539 -23.180 1.00 82.44 332 ILE A CA 1
ATOM 2464 C C . ILE A 1 332 ? -3.485 6.229 -22.747 1.00 82.44 332 ILE A C 1
ATOM 2466 O O . ILE A 1 332 ? -3.730 5.754 -21.643 1.00 82.44 332 ILE A O 1
ATOM 2470 N N . GLY A 1 333 ? -2.612 5.644 -23.574 1.00 82.12 333 GLY A N 1
ATOM 2471 C CA . GLY A 1 333 ? -1.908 4.406 -23.215 1.00 82.12 333 GLY A CA 1
ATOM 2472 C C . GLY A 1 333 ? -0.907 4.590 -22.088 1.00 82.12 333 GLY A C 1
ATOM 2473 O O . GLY A 1 333 ? -0.919 3.827 -21.122 1.00 82.12 333 GLY A O 1
ATOM 2474 N N . VAL A 1 334 ? -0.093 5.641 -22.189 1.00 85.88 334 VAL A N 1
ATOM 2475 C CA . VAL A 1 334 ? 0.892 6.000 -21.161 1.00 85.88 334 VAL A CA 1
ATOM 2476 C C . VAL A 1 334 ? 0.190 6.301 -19.831 1.00 85.88 334 VAL A C 1
ATOM 2478 O O . VAL A 1 334 ? 0.616 5.830 -18.774 1.00 85.88 334 VAL A O 1
ATOM 2481 N N . MET A 1 335 ? -0.943 7.007 -19.892 1.00 86.56 335 MET A N 1
ATOM 2482 C CA . ME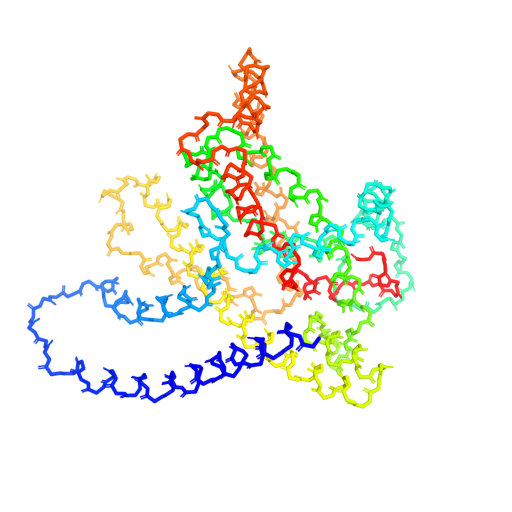T A 1 335 ? -1.804 7.279 -18.743 1.00 86.56 335 MET A CA 1
ATOM 2483 C C . MET A 1 335 ? -2.325 5.992 -18.106 1.00 86.56 335 MET A C 1
ATOM 2485 O O . MET A 1 335 ? -2.119 5.784 -16.912 1.00 86.56 335 MET A O 1
ATOM 2489 N N . ILE A 1 336 ? -2.957 5.105 -18.880 1.00 85.25 336 ILE A N 1
ATOM 2490 C CA . ILE A 1 336 ? -3.484 3.830 -18.370 1.00 85.25 336 ILE A CA 1
ATOM 2491 C C . ILE A 1 336 ? -2.384 3.023 -17.689 1.00 85.25 336 ILE A C 1
ATOM 2493 O O . ILE A 1 336 ? -2.614 2.493 -16.603 1.00 85.25 336 ILE A O 1
ATOM 2497 N N . GLN A 1 337 ? -1.192 2.957 -18.285 1.00 86.06 337 GLN A N 1
ATOM 2498 C CA . GLN A 1 337 ? -0.077 2.213 -17.710 1.00 86.06 337 GLN A CA 1
ATOM 2499 C C . GLN A 1 337 ? 0.357 2.797 -16.361 1.00 86.06 337 GLN A C 1
ATOM 2501 O O . GLN A 1 337 ? 0.540 2.049 -15.395 1.00 86.06 337 GLN A O 1
ATOM 2506 N N . GLY A 1 338 ? 0.450 4.126 -16.265 1.00 88.25 338 GLY A N 1
ATOM 2507 C CA . GLY A 1 338 ? 0.778 4.798 -15.012 1.00 88.25 338 GLY A CA 1
ATOM 2508 C C . GLY A 1 338 ? -0.294 4.609 -13.934 1.00 88.25 338 GLY A C 1
ATOM 2509 O O . GLY A 1 338 ? 0.020 4.229 -12.806 1.00 88.25 338 GLY A O 1
ATOM 2510 N N . PHE A 1 339 ? -1.573 4.779 -14.282 1.00 88.06 339 PHE A N 1
ATOM 2511 C CA . PHE A 1 339 ? -2.689 4.573 -13.353 1.00 88.06 339 PHE A CA 1
ATOM 2512 C C . PHE A 1 339 ? -2.793 3.123 -12.887 1.00 88.06 339 PHE A C 1
ATOM 2514 O O . PHE A 1 339 ? -2.913 2.883 -11.684 1.00 88.06 339 PHE A O 1
ATOM 2521 N N . LYS A 1 340 ? -2.706 2.157 -13.813 1.00 86.00 340 LYS A N 1
ATOM 2522 C CA . LYS A 1 340 ? -2.722 0.721 -13.500 1.00 86.00 340 LYS A CA 1
ATOM 2523 C C . LYS A 1 340 ? -1.650 0.425 -12.468 1.00 86.00 340 LYS A C 1
ATOM 2525 O O . LYS A 1 340 ? -1.935 -0.179 -11.438 1.00 86.00 340 LYS A O 1
ATOM 2530 N N . ARG A 1 341 ? -0.427 0.902 -12.707 1.00 87.56 341 ARG A N 1
ATOM 2531 C CA . ARG A 1 341 ? 0.678 0.644 -11.794 1.00 87.56 341 ARG A CA 1
ATOM 2532 C C . ARG A 1 341 ? 0.486 1.301 -10.429 1.00 87.56 341 ARG A C 1
ATOM 2534 O O . ARG A 1 341 ? 0.717 0.647 -9.414 1.00 87.56 341 ARG A O 1
ATOM 2541 N N . ALA A 1 342 ? 0.074 2.564 -10.403 1.00 87.88 342 ALA A N 1
ATOM 2542 C CA . ALA A 1 342 ? -0.147 3.287 -9.158 1.00 87.88 342 ALA A CA 1
ATOM 2543 C C . ALA A 1 342 ? -1.216 2.617 -8.288 1.00 87.88 342 ALA A C 1
ATOM 2545 O O . ALA A 1 342 ? -0.968 2.422 -7.102 1.00 87.88 342 ALA A O 1
ATOM 2546 N N . ALA A 1 343 ? -2.340 2.198 -8.882 1.00 83.50 343 ALA A N 1
ATOM 2547 C CA . ALA A 1 343 ? -3.427 1.529 -8.169 1.00 83.50 343 ALA A CA 1
ATOM 2548 C C . ALA A 1 343 ? -2.965 0.241 -7.462 1.00 83.50 343 ALA A C 1
ATOM 2550 O O . ALA A 1 343 ? -3.324 0.017 -6.310 1.00 83.50 343 ALA A O 1
ATOM 2551 N N . PHE A 1 344 ? -2.111 -0.565 -8.107 1.00 77.56 344 PHE A N 1
ATOM 2552 C CA . PHE A 1 344 ? -1.520 -1.756 -7.478 1.00 77.56 344 PHE A CA 1
ATOM 2553 C C . PHE A 1 344 ? -0.424 -1.436 -6.460 1.00 77.56 344 PHE A C 1
ATOM 2555 O O . PHE A 1 344 ? -0.174 -2.231 -5.566 1.00 77.56 344 PHE A O 1
ATOM 2562 N N . SER A 1 345 ? 0.265 -0.304 -6.603 1.00 82.00 345 SER A N 1
ATOM 2563 C CA . SER A 1 345 ? 1.393 0.044 -5.738 1.00 82.00 345 SER A CA 1
ATOM 2564 C C . SER A 1 345 ? 0.951 0.675 -4.416 1.00 82.00 345 SER A C 1
ATOM 2566 O O . SER A 1 345 ? 1.539 0.387 -3.379 1.00 82.00 345 SER A O 1
ATOM 2568 N N . ASN A 1 346 ? -0.049 1.558 -4.438 1.00 84.56 346 ASN A N 1
ATOM 2569 C CA . ASN A 1 346 ? -0.484 2.297 -3.248 1.00 84.56 346 ASN A CA 1
ATOM 2570 C C . ASN A 1 346 ? -1.762 1.741 -2.597 1.00 84.56 346 ASN A C 1
ATOM 2572 O O . ASN A 1 346 ? -2.102 2.161 -1.483 1.00 84.56 346 ASN A O 1
ATOM 2576 N N . GLU A 1 347 ? -2.452 0.828 -3.288 1.00 82.88 347 GLU A N 1
ATOM 2577 C CA . GLU A 1 347 ? -3.732 0.228 -2.897 1.00 82.88 347 GLU A CA 1
ATOM 2578 C C . GLU A 1 347 ? -4.845 1.249 -2.599 1.00 82.88 347 GLU A C 1
ATOM 2580 O O . GLU A 1 347 ? -5.769 0.989 -1.828 1.00 82.88 347 GLU A O 1
ATOM 2585 N N . ALA A 1 348 ? -4.774 2.441 -3.195 1.00 83.38 348 ALA A N 1
ATOM 2586 C CA . ALA A 1 348 ? -5.750 3.494 -2.959 1.00 83.38 348 ALA A CA 1
ATOM 2587 C C . ALA A 1 348 ? -7.136 3.090 -3.480 1.00 83.38 348 ALA A C 1
ATOM 2589 O O . ALA A 1 348 ? -7.318 2.833 -4.672 1.00 83.38 348 ALA A O 1
ATOM 2590 N N . GLY A 1 349 ? -8.124 3.073 -2.581 1.00 83.75 349 GLY A N 1
ATOM 2591 C CA . GLY A 1 349 ? -9.502 2.700 -2.897 1.00 83.75 349 GLY A CA 1
ATOM 2592 C C . GLY A 1 349 ? -9.748 1.190 -2.956 1.00 83.75 349 GLY A C 1
ATOM 2593 O O . GLY A 1 349 ? -10.880 0.785 -3.218 1.00 83.75 349 GLY A O 1
ATOM 2594 N N . ILE A 1 350 ? -8.727 0.359 -2.700 1.00 86.50 350 ILE A N 1
ATOM 2595 C CA . ILE A 1 350 ? -8.888 -1.095 -2.531 1.00 86.50 350 ILE A CA 1
ATOM 2596 C C . ILE A 1 350 ? -9.481 -1.406 -1.149 1.00 86.50 350 ILE A C 1
ATOM 2598 O O . ILE A 1 350 ? -10.215 -2.379 -1.001 1.00 86.50 350 ILE A O 1
ATOM 2602 N N . GLY A 1 351 ? -9.218 -0.571 -0.137 1.00 89.44 351 GLY A N 1
ATOM 2603 C CA . GLY A 1 351 ? -9.803 -0.685 1.200 1.00 89.44 351 GLY A CA 1
ATOM 2604 C C . GLY A 1 351 ? -9.004 -1.515 2.209 1.00 89.44 351 GLY A C 1
ATOM 2605 O O . GLY A 1 351 ? -9.317 -1.467 3.400 1.00 89.44 351 GLY A O 1
ATOM 2606 N N . SER A 1 352 ? -7.958 -2.227 1.792 1.00 89.06 352 SER A N 1
ATOM 2607 C CA . SER A 1 352 ? -7.073 -3.033 2.656 1.00 89.06 352 SER A CA 1
ATOM 2608 C C . SER A 1 352 ? -6.400 -2.207 3.759 1.00 89.06 352 SER A C 1
ATOM 2610 O O . SER A 1 352 ? -6.413 -2.602 4.925 1.00 89.06 352 SER A O 1
ATOM 2612 N N . ALA A 1 353 ? -5.870 -1.025 3.427 1.00 91.12 353 ALA A N 1
ATOM 2613 C CA . ALA A 1 353 ? -5.160 -0.168 4.379 1.00 91.12 353 ALA A CA 1
ATOM 2614 C C . ALA A 1 353 ? -6.038 0.233 5.574 1.00 91.12 353 ALA A C 1
ATOM 2616 O O . ALA A 1 353 ? -5.573 0.259 6.715 1.00 91.12 353 ALA A O 1
ATOM 2617 N N . SER A 1 354 ? -7.332 0.463 5.329 1.00 94.25 354 SER A N 1
ATOM 2618 C CA . SER A 1 354 ? -8.289 0.827 6.377 1.00 94.25 354 SER A CA 1
ATOM 2619 C C . SER A 1 354 ? -8.464 -0.245 7.460 1.00 94.25 354 SER A C 1
ATOM 2621 O O . SER A 1 354 ? -8.913 0.076 8.557 1.00 94.25 354 SER A O 1
ATOM 2623 N N . ILE A 1 355 ? -8.078 -1.501 7.197 1.00 94.88 355 ILE A N 1
ATOM 2624 C CA . ILE A 1 355 ? -8.088 -2.580 8.193 1.00 94.88 355 ILE A CA 1
ATOM 2625 C C . ILE A 1 355 ? -7.042 -2.292 9.278 1.00 94.88 355 ILE A C 1
ATOM 2627 O O . ILE A 1 355 ? -7.389 -2.252 10.457 1.00 94.88 355 ILE A O 1
ATOM 2631 N N . ALA A 1 356 ? -5.792 -2.013 8.890 1.00 93.88 356 ALA A N 1
ATOM 2632 C CA . ALA A 1 356 ? -4.717 -1.686 9.830 1.00 93.88 356 ALA A CA 1
ATOM 2633 C C . ALA A 1 356 ? -4.973 -0.349 10.545 1.00 93.88 356 ALA A C 1
ATOM 2635 O O . ALA A 1 356 ? -4.874 -0.270 11.768 1.00 93.88 356 ALA A O 1
ATOM 2636 N N . HIS A 1 357 ? -5.389 0.674 9.793 1.00 95.56 357 HIS A N 1
ATOM 2637 C CA . HIS A 1 357 ? -5.715 1.996 10.336 1.00 95.56 357 HIS A CA 1
ATOM 2638 C C . HIS A 1 357 ? -6.902 1.963 11.310 1.00 95.56 357 HIS A C 1
ATOM 2640 O O . HIS A 1 357 ? -6.911 2.677 12.311 1.00 95.56 357 HIS A O 1
ATOM 2646 N N . SER A 1 358 ? -7.860 1.046 11.127 1.00 95.69 358 SER A N 1
ATOM 2647 C CA . SER A 1 358 ? -8.961 0.902 12.084 1.00 95.69 358 SER A CA 1
ATOM 2648 C C . SER A 1 358 ? -8.507 0.505 13.493 1.00 95.69 358 SER A C 1
ATOM 2650 O O . SER A 1 358 ? -9.254 0.750 14.438 1.00 95.69 358 SER A O 1
ATOM 2652 N N . ALA A 1 359 ? -7.301 -0.050 13.662 1.00 94.56 359 ALA A N 1
ATOM 2653 C CA . ALA A 1 359 ? -6.738 -0.415 14.961 1.00 94.56 359 ALA A CA 1
ATOM 2654 C C . ALA A 1 359 ? -6.045 0.755 15.692 1.00 94.56 359 ALA A C 1
ATOM 2656 O O . ALA A 1 359 ? -5.643 0.586 16.848 1.00 94.56 359 ALA A O 1
ATOM 2657 N N . ALA A 1 360 ? -5.907 1.930 15.067 1.00 93.81 360 ALA A N 1
ATOM 2658 C CA . ALA A 1 360 ? -5.252 3.090 15.669 1.00 93.81 360 ALA A CA 1
ATOM 2659 C C . ALA A 1 360 ? -6.000 3.619 16.903 1.00 93.81 360 ALA A C 1
ATOM 2661 O O . ALA A 1 360 ? -7.231 3.599 16.972 1.00 93.81 360 ALA A O 1
ATOM 2662 N N . LYS A 1 361 ? -5.267 4.111 17.898 1.00 91.56 361 LYS A N 1
ATOM 2663 C CA . LYS A 1 361 ? -5.831 4.748 19.091 1.00 91.56 361 LYS A CA 1
ATOM 2664 C C . LYS A 1 361 ? -6.301 6.159 18.767 1.00 91.56 361 LYS A C 1
ATOM 2666 O O . LYS A 1 361 ? -5.486 7.055 18.676 1.00 91.56 361 LYS A O 1
ATOM 2671 N N . THR A 1 362 ? -7.607 6.332 18.578 1.00 90.75 362 THR A N 1
ATOM 2672 C CA . THR A 1 362 ? -8.230 7.646 18.356 1.00 90.75 362 THR A CA 1
ATOM 2673 C C . THR A 1 362 ? -9.736 7.594 18.595 1.00 90.75 362 THR A C 1
ATOM 2675 O O . THR A 1 362 ? -10.400 6.592 18.314 1.00 90.75 362 THR A O 1
ATOM 2678 N N . ASN A 1 363 ? -10.307 8.682 19.104 1.00 87.31 363 ASN A N 1
ATOM 2679 C CA . ASN A 1 363 ? -11.761 8.869 19.152 1.00 87.31 363 ASN A CA 1
ATOM 2680 C C . ASN A 1 363 ? -12.290 9.736 18.000 1.00 87.31 363 ASN A C 1
ATOM 2682 O O . ASN A 1 363 ? -13.505 9.880 17.852 1.00 87.31 363 ASN A O 1
ATOM 2686 N N . GLU A 1 364 ? -11.399 10.290 17.182 1.00 90.88 364 GLU A N 1
ATOM 2687 C CA . GLU A 1 364 ? -11.712 11.160 16.056 1.00 90.88 364 GLU A CA 1
ATOM 2688 C C . GLU A 1 364 ? -11.364 10.434 14.755 1.00 90.88 364 GLU A C 1
ATOM 2690 O O . GLU A 1 364 ? -10.229 10.493 14.302 1.00 90.88 364 GLU A O 1
ATOM 2695 N N . PRO A 1 365 ? -12.319 9.757 14.092 1.00 91.69 365 PRO A N 1
ATOM 2696 C CA . PRO A 1 365 ? -12.001 8.953 12.916 1.00 91.69 365 PRO A CA 1
ATOM 2697 C C . PRO A 1 365 ? -11.330 9.715 11.776 1.00 91.69 365 PRO A C 1
ATOM 2699 O O . PRO A 1 365 ? -10.723 9.087 10.937 1.00 91.69 365 PRO A O 1
ATOM 2702 N N . VAL A 1 366 ? -11.492 11.038 11.720 1.00 92.50 366 VAL A N 1
ATOM 2703 C CA . VAL A 1 366 ? -10.916 11.907 10.683 1.00 92.50 366 VAL A CA 1
ATOM 2704 C C . VAL A 1 366 ? -9.431 12.197 10.936 1.00 92.50 366 VAL A C 1
ATOM 2706 O O . VAL A 1 366 ? -8.733 12.607 10.013 1.00 92.50 366 VAL A O 1
ATOM 2709 N N . SER A 1 367 ? -8.946 12.014 12.170 1.00 87.69 367 SER A N 1
ATOM 2710 C CA . SER A 1 367 ? -7.518 12.141 12.473 1.00 87.69 367 SER A CA 1
ATOM 2711 C C . SER A 1 367 ? -6.703 11.002 11.849 1.00 87.69 367 SER A C 1
ATOM 2713 O O . SER A 1 367 ? -5.504 11.165 11.654 1.00 87.69 367 SER A O 1
ATOM 2715 N N . GLU A 1 368 ? -7.359 9.873 11.557 1.00 89.25 368 GLU A N 1
ATOM 2716 C CA . GLU A 1 368 ? -6.804 8.666 10.936 1.00 89.25 368 GLU A CA 1
ATOM 2717 C C . GLU A 1 368 ? -7.206 8.551 9.459 1.00 89.25 368 GLU A C 1
ATOM 2719 O O . GLU A 1 368 ? -6.305 8.290 8.631 1.00 89.25 368 GLU A O 1
#

pLDDT: mean 81.71, std 18.1, range [33.41, 97.62]

Sequence (368 aa):
MSIINKITPVFFALMFSLLAFTTSASEALSQQTESIDEVVLSIDDRIESYMEPVTNVIMDVIFVTIPIGFGKEVPFVLIWLLFGAVFFTFYFKFISISGFKHAIDVVKGKFDDPKKKEQGEVSHFQALTAALSGTVGVGNIAGVAIAVSIGGPGATFWMIVAGLLGMSAKFIECTLGTKYRIQNADGSVSGGPSYYLSRGLAKRGERMGQLGKVLAIMFAVACIGGSLGGGNMVQINQATKQLISVTGGAESFFYGQAWIFGAVMAALVGLIIIGGIKSIAKVTDKVVPFMVGIYVLSALVVLAGNFSEIPTAFGQIFSGAFDSGAMYGGIIGVMIQGFKRAAFSNEAGIGSASIAHSAAKTNEPVSE

Secondary structure (DSSP, 8-state):
-TTHHHHHHHHHHHHHHHHHHHHHHHHHHHHTTS--------HHHHHHHHHHHHHHHHHHHHT-EEEETTTEEEEHHHHHHHHHHHHHHHHTTTHHHHTHHHHHHHHTTTT--TTS--S-SB-HHHHHHHHHHHH-SHHHHHHHHHHHHHH-THHHHHHHHHHHHHHHHHHHHHHHHHHH-EE-TTS-EE-SHHHIIIIIHHTT-HHHHHHHHHHHHHHHHHHHHHIIIIIIIHHHHHHHHHHHHHTTGGGSTTTT-HHHHHHHHHHHHHHHHHTHHHHHHHHHHHHHHHHHHHHHHHHHHHHHHTGGGHHHHHHHHHHHHS-TT-TTTHHHHHHHHHHHHHHHHH-TTTSSHHHHHTTBS-S-TTT-